Protein AF-0000000075058343 (afdb_homodimer)

Organism: Cucurbita maxima (NCBI:txid3661)

Nearest PDB structures (foldseek):
  2z6k-assembly2_B  TM=6.321E-01  e=6.163E-06  Homo sapiens
  4gop-assembly2_Y  TM=7.235E-01  e=6.023E-05  Mycosarcoma maydis
  3dm3-assembly2_C  TM=8.275E-01  e=6.467E-03  Methanocaldococcus jannaschii
  8x70-assembly2_B  TM=7.710E-01  e=4.198E-02  Homo sapiens
  7uy5-assembly1_K  TM=6.028E-01  e=1.610E-01  Tetrahymena thermophila

Radius of gyration: 19.21 Å; Cα contacts (8 Å, |Δi|>4): 534; chains: 2; bounding box: 37×58×45 Å

Secondary structure (DSSP, 8-state):
----S--EE--HHHHTT-EE-SSTT-EEETTEEESEEEEEEEEEEEEGGGTEEEEE-SS-EEEEE--GGGGGS---TT-EEEEEEEEE--SSS--EEEEEEEEE-TT--SHHHHHHHHHHHHIIIIIHHHHHHH-/-------EE--HHHHTT-EE-SSTT-EEETTEEESEEEEEEEEEEEEGGGTEEEEE-SS-EEEEE--GGGGGS---TT-EEEEEEEEE--SSS--EEEEEEEEE-TT--SHHHHHHHHHHHHIIIIIHHHHHHH-

InterPro domains:
  IPR012340 Nucleic acid-binding, OB-fold [G3DSA:2.40.50.140] (4-126)
  IPR032245 RecQ-mediated genome instability protein 2 [PF16100] (6-123)
  IPR032245 RecQ-mediated genome instability protein 2 [PTHR33962] (1-133)

Structure (mmCIF, N/CA/C/O backbone):
data_AF-0000000075058343-model_v1
#
loop_
_entity.id
_entity.type
_entity.pdbx_description
1 polymer 'Uncharacterized protein LOC111469342'
#
loop_
_atom_site.group_PDB
_atom_site.id
_atom_site.type_symbol
_atom_site.label_atom_id
_atom_site.label_alt_id
_atom_site.label_comp_id
_atom_site.label_asym_id
_atom_site.label_entity_id
_atom_site.label_seq_id
_atom_site.pdbx_PDB_ins_code
_atom_site.Cartn_x
_atom_site.Cartn_y
_atom_site.Cartn_z
_atom_site.occupancy
_atom_site.B_iso_or_equiv
_atom_site.auth_seq_id
_atom_site.auth_comp_id
_atom_site.auth_asym_id
_atom_site.auth_atom_id
_atom_site.pdbx_PDB_model_num
ATOM 1 N N . MET A 1 1 ? -0.842 11.273 -19.109 1 26.81 1 MET A N 1
ATOM 2 C CA . MET A 1 1 ? -1.06 10.211 -18.125 1 26.81 1 MET A CA 1
ATOM 3 C C . MET A 1 1 ? -1.67 10.766 -16.844 1 26.81 1 MET A C 1
ATOM 5 O O . MET A 1 1 ? -1.126 11.695 -16.25 1 26.81 1 MET A O 1
ATOM 9 N N . ASP A 1 2 ? -2.82 11.016 -16.766 1 29.67 2 ASP A N 1
ATOM 10 C CA . ASP A 1 2 ? -3.521 11.562 -15.609 1 29.67 2 ASP A CA 1
ATOM 11 C C . ASP A 1 2 ? -3.107 10.852 -14.328 1 29.67 2 ASP A C 1
ATOM 13 O O . ASP A 1 2 ? -3.562 9.742 -14.055 1 29.67 2 ASP A O 1
ATOM 17 N N . TYR A 1 3 ? -1.91 10.883 -14.047 1 35.38 3 TYR A N 1
ATOM 18 C CA . TYR A 1 3 ? -1.473 10.461 -12.719 1 35.38 3 TYR A CA 1
ATOM 19 C C . TYR A 1 3 ? -2.529 10.781 -11.672 1 35.38 3 TYR A C 1
ATOM 21 O O . TYR A 1 3 ? -2.363 11.711 -10.875 1 35.38 3 TYR A O 1
ATOM 29 N N . ASN A 1 4 ? -3.566 11.141 -12.125 1 40.34 4 ASN A N 1
ATOM 30 C CA . ASN A 1 4 ? -4.641 11.523 -11.219 1 40.34 4 ASN A CA 1
ATOM 31 C C . ASN A 1 4 ? -4.461 10.898 -9.836 1 40.34 4 ASN A C 1
ATOM 33 O O . ASN A 1 4 ? -3.459 10.227 -9.586 1 40.34 4 ASN A O 1
ATOM 37 N N . LEU A 1 5 ? -5.594 10.188 -9.258 1 46.81 5 LEU A N 1
ATOM 38 C CA . LEU A 1 5 ? -6.258 10.242 -7.961 1 46.81 5 LEU A CA 1
ATOM 39 C C . LEU A 1 5 ? -5.449 9.5 -6.902 1 46.81 5 LEU A C 1
ATOM 41 O O . LEU A 1 5 ? -5.871 9.398 -5.75 1 46.81 5 LEU A O 1
ATOM 45 N N . ALA A 1 6 ? -4.48 8.539 -7.309 1 62.84 6 ALA A N 1
ATOM 46 C CA . ALA A 1 6 ? -4.117 7.656 -6.203 1 62.84 6 ALA A CA 1
ATOM 47 C C . ALA A 1 6 ? -3.02 8.273 -5.344 1 62.84 6 ALA A C 1
ATOM 49 O O . ALA A 1 6 ? -2.254 9.117 -5.812 1 62.84 6 ALA A O 1
ATOM 50 N N . ALA A 1 7 ? -3.254 8.586 -4.109 1 77.88 7 ALA A N 1
ATOM 51 C CA . ALA A 1 7 ? -2.264 8.961 -3.102 1 77.88 7 ALA A CA 1
ATOM 52 C C . ALA A 1 7 ? -1.018 8.086 -3.205 1 77.88 7 ALA A C 1
ATOM 54 O O . ALA A 1 7 ? -1.115 6.855 -3.23 1 77.88 7 ALA A O 1
ATOM 55 N N . LEU A 1 8 ? 0.193 8.844 -3.52 1 84.75 8 LEU A N 1
ATOM 56 C CA . LEU A 1 8 ? 1.443 8.086 -3.533 1 84.75 8 LEU A CA 1
ATOM 57 C C . LEU A 1 8 ? 1.799 7.602 -2.133 1 84.75 8 LEU A C 1
ATOM 59 O O . LEU A 1 8 ? 1.633 8.328 -1.155 1 84.75 8 LEU A O 1
ATOM 63 N N . LYS A 1 9 ? 2.188 6.328 -2.129 1 89.12 9 LYS A N 1
ATOM 64 C CA . LYS A 1 9 ? 2.82 5.883 -0.891 1 89.12 9 LYS A CA 1
ATOM 65 C C . LYS A 1 9 ? 4.227 6.461 -0.753 1 89.12 9 LYS A C 1
ATOM 67 O O . LYS A 1 9 ? 5.074 6.262 -1.627 1 89.12 9 LYS A O 1
ATOM 72 N N . LEU A 1 10 ? 4.438 7.184 0.401 1 93 10 LEU A N 1
ATOM 73 C CA . LEU A 1 10 ? 5.715 7.875 0.547 1 93 10 LEU A CA 1
ATOM 74 C C . LEU A 1 10 ? 6.246 7.738 1.97 1 93 10 LEU A C 1
ATOM 76 O O . LEU A 1 10 ? 5.473 7.539 2.91 1 93 10 LEU A O 1
ATOM 80 N N . LEU A 1 11 ? 7.539 7.781 2.088 1 95.06 11 LEU A N 1
ATOM 81 C CA . LEU A 1 11 ? 8.164 8.008 3.385 1 95.06 11 LEU A CA 1
ATOM 82 C C . LEU A 1 11 ? 8.258 9.492 3.695 1 95.06 11 LEU A C 1
ATOM 84 O O . LEU A 1 11 ? 8.383 10.32 2.785 1 95.06 11 LEU A O 1
ATOM 88 N N . CYS A 1 12 ? 8.281 9.812 4.988 1 96.31 12 CYS A N 1
ATOM 89 C CA . CYS A 1 12 ? 8.367 11.211 5.387 1 96.31 12 CYS A CA 1
ATOM 90 C C . CYS A 1 12 ? 9.625 11.859 4.82 1 96.31 12 CYS A C 1
ATOM 92 O O . CYS A 1 12 ? 9.578 13 4.352 1 96.31 12 CYS A O 1
ATOM 94 N N . ARG A 1 13 ? 10.703 11.141 4.824 1 94.69 13 ARG A N 1
ATOM 95 C CA . ARG A 1 13 ? 11.953 11.688 4.312 1 94.69 13 ARG A CA 1
ATOM 96 C C . ARG A 1 13 ? 11.828 12.07 2.842 1 94.69 13 ARG A C 1
ATOM 98 O O . ARG A 1 13 ? 12.438 13.047 2.395 1 94.69 13 ARG A O 1
ATOM 105 N N . GLN A 1 14 ? 11.086 11.367 2.08 1 92.94 14 GLN A N 1
ATOM 106 C CA . GLN A 1 14 ? 10.922 11.625 0.655 1 92.94 14 GLN A CA 1
ATOM 107 C C . GLN A 1 14 ? 10.164 12.93 0.422 1 92.94 14 GLN A C 1
ATOM 109 O O . GLN A 1 14 ? 10.391 13.617 -0.579 1 92.94 14 GLN A O 1
ATOM 114 N N . LEU A 1 15 ? 9.281 13.25 1.318 1 93.5 15 LEU A N 1
ATOM 115 C CA . LEU A 1 15 ? 8.531 14.492 1.209 1 93.5 15 LEU A CA 1
ATOM 116 C C . LEU A 1 15 ? 9.461 15.703 1.273 1 93.5 15 LEU A C 1
ATOM 118 O O . LEU A 1 15 ? 9.172 16.75 0.685 1 93.5 15 LEU A O 1
ATOM 122 N N . ASN A 1 16 ? 10.555 15.539 1.987 1 90.31 16 ASN A N 1
ATOM 123 C CA . ASN A 1 16 ? 11.523 16.625 2.098 1 90.31 16 ASN A CA 1
ATOM 124 C C . ASN A 1 16 ? 12.18 16.922 0.754 1 90.31 16 ASN A C 1
ATOM 126 O O . ASN A 1 16 ? 12.719 18.016 0.553 1 90.31 16 ASN A O 1
ATOM 130 N N . ASP A 1 17 ? 12.094 15.961 -0.099 1 90.19 17 ASP A N 1
ATOM 131 C CA . ASP A 1 17 ? 12.727 16.125 -1.406 1 90.19 17 ASP A CA 1
ATOM 132 C C . ASP A 1 17 ? 11.711 16.594 -2.445 1 90.19 17 ASP A C 1
ATOM 134 O O . ASP A 1 17 ? 12.07 16.859 -3.596 1 90.19 17 ASP A O 1
ATOM 138 N N . ALA A 1 18 ? 10.516 16.688 -2.047 1 90.62 18 ALA A N 1
ATOM 139 C CA . ALA A 1 18 ? 9.461 17.078 -2.979 1 90.62 18 ALA A CA 1
ATOM 140 C C . ALA A 1 18 ? 9.461 18.594 -3.203 1 90.62 18 ALA A C 1
ATOM 142 O O . ALA A 1 18 ? 9.844 19.359 -2.314 1 90.62 18 ALA A O 1
ATOM 143 N N . ARG 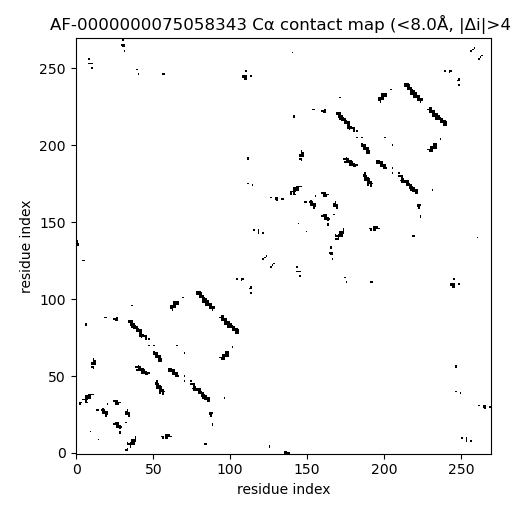A 1 19 ? 9.078 18.938 -4.398 1 89.5 19 ARG A N 1
ATOM 144 C CA . ARG A 1 19 ? 9.008 20.359 -4.766 1 89.5 19 ARG A CA 1
ATOM 145 C C . ARG A 1 19 ? 7.625 20.703 -5.312 1 89.5 19 ARG A C 1
ATOM 147 O O . ARG A 1 19 ? 6.938 19.859 -5.883 1 89.5 19 ARG A O 1
ATOM 154 N N . GLN A 1 20 ? 7.297 21.938 -5.141 1 89.12 20 GLN A N 1
ATOM 155 C CA . GLN A 1 20 ? 6.031 22.406 -5.691 1 89.12 20 GLN A CA 1
ATOM 156 C C . GLN A 1 20 ? 6.047 22.359 -7.219 1 89.12 20 GLN A C 1
ATOM 158 O O . GLN A 1 20 ? 7.027 22.75 -7.848 1 89.12 20 GLN A O 1
ATOM 163 N N . ALA A 1 21 ? 4.988 21.75 -7.727 1 86.62 21 ALA A N 1
ATOM 164 C CA . ALA A 1 21 ? 4.852 21.734 -9.18 1 86.62 21 ALA A CA 1
ATOM 165 C C . ALA A 1 21 ? 4.293 23.062 -9.695 1 86.62 21 ALA A C 1
ATOM 167 O O . ALA A 1 21 ? 3.66 23.797 -8.953 1 86.62 21 ALA A O 1
ATOM 168 N N . PRO A 1 22 ? 4.633 23.281 -11.055 1 81.94 22 PRO A N 1
ATOM 169 C CA . PRO A 1 22 ? 4.098 24.516 -11.633 1 81.94 22 PRO A CA 1
ATOM 170 C C . PRO A 1 22 ? 2.576 24.594 -11.562 1 81.94 22 PRO A C 1
ATOM 172 O O . PRO A 1 22 ? 2.014 25.672 -11.398 1 81.94 22 PRO A O 1
ATOM 175 N N . SER A 1 23 ? 1.911 23.406 -11.844 1 72.5 23 SER A N 1
ATOM 176 C CA . SER A 1 23 ? 0.462 23.359 -11.68 1 72.5 23 SER A CA 1
ATOM 177 C C . SER A 1 23 ? 0.071 23.547 -10.211 1 72.5 23 SER A C 1
ATOM 179 O O . SER A 1 23 ? 0.793 23.109 -9.312 1 72.5 23 SER A O 1
ATOM 181 N N . ASN A 1 24 ? -0.905 24.297 -10.008 1 67.88 24 ASN A N 1
ATOM 182 C CA . ASN A 1 24 ? -1.365 24.578 -8.648 1 67.88 24 ASN A CA 1
ATOM 183 C C . ASN A 1 24 ? -1.776 23.297 -7.926 1 67.88 24 ASN A C 1
ATOM 185 O O . ASN A 1 24 ? -2.312 22.375 -8.539 1 67.88 24 ASN A O 1
ATOM 189 N N . ASN A 1 25 ? -1.334 23.016 -6.777 1 80.88 25 ASN A N 1
ATOM 190 C CA . ASN A 1 25 ? -1.812 22.047 -5.801 1 80.88 25 ASN A CA 1
ATOM 191 C C . ASN A 1 25 ? -1.18 20.672 -6.02 1 80.88 25 ASN A C 1
ATOM 193 O O . ASN A 1 25 ? -1.817 19.641 -5.785 1 80.88 25 ASN A O 1
ATOM 197 N N . ALA A 1 26 ? -0.046 20.781 -6.73 1 86.56 26 ALA A N 1
ATOM 198 C CA . ALA A 1 26 ? 0.66 19.516 -6.91 1 86.56 26 ALA A CA 1
ATOM 199 C C . ALA A 1 26 ? 2.143 19.656 -6.578 1 86.56 26 ALA A C 1
ATOM 201 O O . ALA A 1 26 ? 2.662 20.766 -6.512 1 86.56 26 ALA A O 1
ATOM 202 N N . ALA A 1 27 ? 2.721 18.547 -6.199 1 90.19 27 ALA A N 1
ATOM 203 C CA . ALA A 1 27 ? 4.152 18.484 -5.926 1 90.19 27 ALA A CA 1
ATOM 204 C C . ALA A 1 27 ? 4.84 17.469 -6.832 1 90.19 27 ALA A C 1
ATOM 206 O O . ALA A 1 27 ? 4.176 16.641 -7.473 1 90.19 27 ALA A O 1
ATOM 207 N N . THR A 1 28 ? 6.121 17.641 -6.914 1 86.06 28 THR A N 1
ATOM 208 C CA . THR A 1 28 ? 6.906 16.703 -7.699 1 86.06 28 THR A CA 1
ATOM 209 C C . THR A 1 28 ? 7.988 16.047 -6.84 1 86.06 28 THR A C 1
ATOM 211 O O . THR A 1 28 ? 8.586 16.703 -5.984 1 86.06 28 THR A O 1
ATOM 214 N N . LEU A 1 29 ? 8.141 14.789 -7.02 1 85.38 29 LEU A N 1
ATOM 215 C CA . LEU A 1 29 ? 9.203 14 -6.402 1 85.38 29 LEU A CA 1
ATOM 216 C C . LEU A 1 29 ? 9.922 13.148 -7.441 1 85.38 29 LEU A C 1
ATOM 218 O O . LEU A 1 29 ? 9.352 12.18 -7.957 1 85.38 29 LEU A O 1
ATOM 222 N N . GLY A 1 30 ? 11.156 13.438 -7.746 1 79.62 30 GLY A N 1
ATOM 223 C CA . GLY A 1 30 ? 11.875 12.688 -8.758 1 79.62 30 GLY A CA 1
ATOM 224 C C . GLY A 1 30 ? 11.172 12.664 -10.102 1 79.62 30 GLY A C 1
ATOM 225 O O . GLY A 1 30 ? 11.109 11.617 -10.758 1 79.62 30 GLY A O 1
ATOM 226 N N . GLY A 1 31 ? 10.422 13.664 -10.391 1 77.62 31 GLY A N 1
ATOM 227 C CA . GLY A 1 31 ? 9.742 13.75 -11.672 1 77.62 31 GLY A CA 1
ATOM 228 C C . GLY A 1 31 ? 8.305 13.258 -11.617 1 77.62 31 GLY A C 1
ATOM 229 O O . GLY A 1 31 ? 7.574 13.352 -12.602 1 77.62 31 GLY A O 1
ATOM 230 N N . ILE A 1 32 ? 7.961 12.734 -10.547 1 81 32 ILE A N 1
ATOM 231 C CA . ILE A 1 32 ? 6.598 12.234 -10.383 1 81 32 ILE A CA 1
ATOM 232 C C . ILE A 1 32 ? 5.707 13.344 -9.828 1 81 32 ILE A C 1
ATOM 234 O O . ILE A 1 32 ? 6.008 13.93 -8.789 1 81 32 ILE A O 1
ATOM 238 N N . LEU A 1 33 ? 4.676 13.562 -10.586 1 83.38 33 LEU A N 1
ATOM 239 C CA . LEU A 1 33 ? 3.697 14.539 -10.109 1 83.38 33 LEU A CA 1
ATOM 240 C C . LEU A 1 33 ? 2.705 13.883 -9.148 1 83.38 33 LEU A C 1
ATOM 242 O O . LEU A 1 33 ? 2.205 12.789 -9.414 1 83.38 33 LEU A O 1
ATOM 246 N N . PHE A 1 34 ? 2.461 14.555 -8.031 1 86.12 34 PHE A N 1
ATOM 247 C CA . PHE A 1 34 ? 1.463 14.023 -7.109 1 86.12 34 PHE A CA 1
ATOM 248 C C . PHE A 1 34 ? 0.824 15.141 -6.297 1 86.12 34 PHE A C 1
ATOM 250 O O . PHE A 1 34 ? 1.425 16.203 -6.113 1 86.12 34 PHE A O 1
ATOM 257 N N . GLN A 1 35 ? -0.381 14.828 -5.816 1 89.31 35 GLN A N 1
ATOM 258 C CA . GLN A 1 35 ? -1.1 15.805 -5.004 1 89.31 35 GLN A CA 1
ATOM 259 C C . GLN A 1 35 ? -1.29 15.297 -3.578 1 89.31 35 GLN A C 1
ATOM 261 O O . GLN A 1 35 ? -1.284 16.078 -2.627 1 89.31 35 GLN A O 1
ATOM 266 N N . ARG A 1 36 ? -1.509 13.938 -3.539 1 91.38 36 ARG A N 1
ATOM 267 C CA . ARG A 1 36 ? -1.801 13.328 -2.246 1 91.38 36 ARG A CA 1
ATOM 268 C C . ARG A 1 36 ? -0.739 12.297 -1.876 1 91.38 36 ARG A C 1
ATOM 270 O O . ARG A 1 36 ? -0.154 11.656 -2.754 1 91.38 36 ARG A O 1
ATOM 277 N N . ALA A 1 37 ? -0.565 12.211 -0.6 1 93.25 37 ALA A N 1
ATOM 278 C CA . ALA A 1 37 ? 0.381 11.234 -0.07 1 93.25 37 ALA A CA 1
ATOM 279 C C . ALA A 1 37 ? -0.312 10.258 0.88 1 93.25 37 ALA A C 1
ATOM 281 O O . ALA A 1 37 ? -1.239 10.641 1.599 1 93.25 37 ALA A O 1
ATOM 282 N N . TRP A 1 38 ? 0.055 9.016 0.786 1 93 38 TRP A N 1
ATOM 283 C CA . TRP A 1 38 ? -0.319 7.945 1.703 1 93 38 TRP A CA 1
ATOM 284 C C . TRP A 1 38 ? 0.842 7.59 2.625 1 93 38 TRP A C 1
ATOM 286 O O . TRP A 1 38 ? 1.888 7.125 2.164 1 93 38 TRP A O 1
ATOM 296 N N . LEU A 1 39 ? 0.665 7.844 3.971 1 95.5 39 LEU A N 1
ATOM 297 C CA . LEU A 1 39 ? 1.729 7.688 4.957 1 95.5 39 LEU A CA 1
ATOM 298 C C . LEU A 1 39 ? 1.275 6.797 6.109 1 95.5 39 LEU A C 1
ATOM 300 O O . LEU A 1 39 ? 0.075 6.637 6.34 1 95.5 39 LEU A O 1
ATOM 304 N N . GLN A 1 40 ? 2.156 6.227 6.684 1 94 40 GLN A N 1
ATOM 305 C CA . GLN A 1 40 ? 1.91 5.461 7.898 1 94 40 GLN A CA 1
ATOM 306 C C . GLN A 1 40 ? 3.023 5.676 8.922 1 94 40 GLN A C 1
ATOM 308 O O . GLN A 1 40 ? 4.199 5.738 8.562 1 94 40 GLN A O 1
ATOM 313 N N . GLY A 1 41 ? 2.58 5.785 10.273 1 95.44 41 GLY A N 1
ATOM 314 C CA . GLY A 1 41 ? 3.564 5.996 11.32 1 95.44 41 GLY A CA 1
ATOM 315 C C . GLY A 1 41 ? 2.939 6.242 12.68 1 95.44 41 GLY A C 1
ATOM 316 O O . GLY A 1 41 ? 1.76 5.957 12.891 1 95.44 41 GLY A O 1
ATOM 317 N N . ILE A 1 42 ? 3.773 6.727 13.57 1 96.5 42 ILE A N 1
ATOM 318 C CA . ILE A 1 42 ? 3.383 6.957 14.953 1 96.5 42 ILE A CA 1
ATOM 319 C C . ILE A 1 42 ? 3.178 8.453 15.195 1 96.5 42 ILE A C 1
ATOM 321 O O . ILE A 1 42 ? 3.969 9.273 14.727 1 96.5 42 ILE A O 1
ATOM 325 N N . LEU A 1 43 ? 2.076 8.758 15.945 1 98 43 LEU A N 1
ATOM 326 C CA . LEU A 1 43 ? 1.892 10.141 16.359 1 98 43 LEU A CA 1
ATOM 327 C C . LEU A 1 43 ? 2.842 10.5 17.5 1 98 43 LEU A C 1
ATOM 329 O O . LEU A 1 43 ? 2.773 9.914 18.578 1 98 43 LEU A O 1
ATOM 333 N N . VAL A 1 44 ? 3.709 11.547 17.297 1 98.62 44 VAL A N 1
ATOM 334 C CA . VAL A 1 44 ? 4.723 11.875 18.281 1 98.62 44 VAL A CA 1
ATOM 335 C C . VAL A 1 44 ? 4.438 13.258 18.875 1 98.62 44 VAL A C 1
ATOM 337 O O . VAL A 1 44 ? 5.145 13.711 19.781 1 98.62 44 VAL A O 1
ATOM 340 N N . PHE A 1 45 ? 3.482 13.938 18.375 1 98.38 45 PHE A N 1
ATOM 341 C CA . PHE A 1 45 ? 3.008 15.211 18.891 1 98.38 45 PHE A CA 1
ATOM 342 C C . PHE A 1 45 ? 1.521 15.391 18.609 1 98.38 45 PHE A C 1
ATOM 344 O O . PHE A 1 45 ? 1.048 15.062 17.516 1 98.38 45 PHE A O 1
ATOM 351 N N . VAL A 1 46 ? 0.791 15.891 19.562 1 97.38 46 VAL A N 1
ATOM 352 C CA . VAL A 1 46 ? -0.648 16.094 19.438 1 97.38 46 VAL A CA 1
ATOM 353 C C . VAL A 1 46 ? -1.034 17.453 20.016 1 97.38 46 VAL A C 1
ATOM 355 O O . VAL A 1 46 ? -0.807 17.719 21.188 1 97.38 46 VAL A O 1
ATOM 358 N N . ASP A 1 47 ? -1.489 18.297 19.188 1 96.19 47 ASP A N 1
ATOM 359 C CA . ASP A 1 47 ? -2.105 19.578 19.562 1 96.19 47 ASP A CA 1
ATOM 360 C C . ASP A 1 47 ? -3.582 19.609 19.172 1 96.19 47 ASP A C 1
ATOM 362 O O . ASP A 1 47 ? -3.938 20.125 18.109 1 96.19 47 ASP A O 1
ATOM 366 N N . ARG A 1 48 ? -4.449 19.156 20.047 1 90.75 48 ARG A N 1
ATOM 367 C CA . ARG A 1 48 ? -5.871 19 19.766 1 90.75 48 ARG A CA 1
ATOM 368 C C . ARG A 1 48 ? -6.539 20.344 19.516 1 90.75 48 ARG A C 1
ATOM 370 O O . ARG A 1 48 ? -7.398 20.469 18.641 1 90.75 48 ARG A O 1
ATOM 377 N N . ASP A 1 49 ? -6.129 21.25 20.281 1 91.62 49 ASP A N 1
ATOM 378 C CA . ASP A 1 49 ? -6.758 22.562 20.219 1 91.62 49 ASP A CA 1
ATOM 379 C C . ASP A 1 49 ? -6.555 23.203 18.859 1 91.62 49 ASP A C 1
ATOM 381 O O . ASP A 1 49 ? -7.441 23.906 18.359 1 91.62 49 ASP A O 1
ATOM 385 N N . ASN A 1 50 ? -5.48 22.906 18.203 1 93.88 50 ASN A N 1
ATOM 386 C CA . ASN A 1 50 ? -5.16 23.531 16.922 1 93.88 50 ASN A CA 1
ATOM 387 C C . ASN A 1 50 ? -5.262 22.547 15.766 1 93.88 50 ASN A C 1
ATOM 389 O O . ASN A 1 50 ? -4.93 22.875 14.625 1 93.88 50 ASN A O 1
ATOM 393 N N . GLY A 1 51 ? -5.645 21.375 16.031 1 94.81 51 GLY A N 1
ATOM 394 C CA . GLY A 1 51 ? -5.809 20.359 15 1 94.81 51 GLY A CA 1
ATOM 395 C C . GLY A 1 51 ? -4.504 19.984 14.312 1 94.81 51 GLY A C 1
ATOM 396 O O . GLY A 1 51 ? -4.453 19.844 13.094 1 94.81 51 GLY A O 1
ATOM 397 N N . LYS A 1 52 ? -3.473 19.969 15.047 1 96.62 52 LYS A N 1
ATOM 398 C CA . LYS A 1 52 ? -2.137 19.688 14.531 1 96.62 52 LYS A CA 1
ATOM 399 C C . LYS A 1 52 ? -1.567 18.406 15.148 1 96.62 52 LYS A C 1
ATOM 401 O O . LYS A 1 52 ? -1.589 18.25 16.359 1 96.62 52 LYS A O 1
ATOM 406 N N . LEU A 1 53 ? -1.188 17.484 14.297 1 98.19 53 LEU A N 1
ATOM 407 C CA . LEU A 1 53 ? -0.457 16.297 14.711 1 98.19 53 LEU A CA 1
ATOM 408 C C . LEU A 1 53 ? 0.896 16.219 14.008 1 98.19 53 LEU A C 1
ATOM 410 O O . LEU A 1 53 ? 1.082 16.812 12.938 1 98.19 53 LEU A O 1
ATOM 414 N N . ILE A 1 54 ? 1.866 15.523 14.656 1 98.75 54 ILE A N 1
ATOM 415 C CA . ILE A 1 54 ? 3.117 15.195 13.977 1 98.75 54 ILE A CA 1
ATOM 416 C C . ILE A 1 54 ? 3.266 13.68 13.875 1 98.75 54 ILE A C 1
ATOM 418 O O . ILE A 1 54 ? 3.189 12.969 14.875 1 98.75 54 ILE A O 1
ATOM 422 N N . LEU A 1 55 ? 3.426 13.227 12.641 1 98.38 55 LEU A N 1
ATOM 423 C CA . LEU A 1 55 ? 3.594 11.812 12.336 1 98.38 55 LEU A CA 1
ATOM 424 C C . LEU A 1 55 ? 5.062 11.469 12.125 1 98.38 55 LEU A C 1
ATOM 426 O O . LEU A 1 55 ? 5.777 12.188 11.414 1 98.38 55 LEU A O 1
ATOM 430 N N . ASP A 1 56 ? 5.523 10.422 12.758 1 97.94 56 ASP A N 1
ATOM 431 C CA . ASP A 1 56 ? 6.863 9.867 12.594 1 97.94 56 ASP A CA 1
ATOM 432 C C . ASP A 1 56 ? 6.812 8.469 11.992 1 97.94 56 ASP A C 1
ATOM 434 O O . ASP A 1 56 ? 6.273 7.543 12.602 1 97.94 56 ASP A O 1
ATOM 438 N N . ASP A 1 57 ? 7.363 8.32 10.82 1 95.31 57 ASP A N 1
ATOM 439 C CA . ASP A 1 57 ? 7.293 7.012 10.188 1 95.31 57 ASP A CA 1
ATOM 440 C C . ASP A 1 57 ? 8.617 6.262 10.32 1 95.31 57 ASP A C 1
ATOM 442 O O . ASP A 1 57 ? 8.836 5.25 9.648 1 95.31 57 ASP A O 1
ATOM 446 N N . GLY A 1 58 ? 9.562 6.75 11.125 1 94.12 58 GLY A N 1
ATOM 447 C CA . GLY A 1 58 ? 10.875 6.152 11.312 1 94.12 58 GLY A CA 1
ATOM 448 C C . GLY A 1 58 ? 11.953 6.801 10.469 1 94.12 58 GLY A C 1
ATOM 449 O O . GLY A 1 58 ? 13.141 6.723 10.797 1 94.12 58 GLY A O 1
ATOM 450 N N . THR A 1 59 ? 11.578 7.418 9.352 1 95.62 59 THR A N 1
ATOM 451 C CA . THR A 1 59 ? 12.555 8.055 8.469 1 95.62 59 THR A CA 1
ATOM 452 C C . THR A 1 59 ? 12.547 9.57 8.664 1 95.62 59 THR A C 1
ATOM 454 O O . THR A 1 59 ? 13.484 10.258 8.25 1 95.62 59 THR A O 1
ATOM 457 N N . GLY A 1 60 ? 11.555 10.086 9.18 1 96.44 60 GLY A N 1
ATOM 458 C CA . GLY A 1 60 ? 11.352 11.508 9.43 1 96.44 60 GLY A CA 1
ATOM 459 C C . GLY A 1 60 ? 9.977 11.82 9.984 1 96.44 60 GLY A C 1
ATOM 460 O O . GLY A 1 60 ? 9.219 10.914 10.328 1 96.44 60 GLY A O 1
ATOM 461 N N . THR A 1 61 ? 9.711 13.102 10.07 1 97.56 61 THR A N 1
ATOM 462 C CA . THR A 1 61 ? 8.422 13.539 10.602 1 97.56 61 THR A CA 1
ATOM 463 C C . THR A 1 61 ? 7.73 14.477 9.625 1 97.56 61 THR A C 1
ATOM 465 O O . THR A 1 61 ? 8.375 15.07 8.758 1 97.56 61 THR A O 1
ATOM 468 N N . VAL A 1 62 ? 6.402 14.539 9.797 1 98.31 62 VAL A N 1
ATOM 469 C CA . VAL A 1 62 ? 5.617 15.484 9 1 98.31 62 VAL A CA 1
ATOM 470 C C . VAL A 1 62 ? 4.418 15.969 9.805 1 98.31 62 VAL A C 1
ATOM 472 O O . VAL A 1 62 ? 3.846 15.211 10.594 1 98.31 62 VAL A O 1
ATOM 475 N N . GLU A 1 63 ? 4.117 17.188 9.555 1 98.25 63 GLU A N 1
ATOM 476 C CA . GLU A 1 63 ? 2.963 17.766 10.227 1 98.25 63 GLU A CA 1
ATOM 477 C C . GLU A 1 63 ? 1.667 17.422 9.492 1 98.25 63 GLU A C 1
ATOM 479 O O . GLU A 1 63 ? 1.59 17.547 8.273 1 98.25 63 GLU A O 1
ATOM 484 N N . LEU A 1 64 ? 0.678 16.984 10.273 1 98.19 64 LEU A N 1
ATOM 485 C CA . LEU A 1 64 ? -0.674 16.719 9.789 1 98.19 64 LEU A CA 1
ATOM 486 C C . LEU A 1 64 ? -1.625 17.828 10.227 1 98.19 64 LEU A C 1
ATOM 488 O O . LEU A 1 64 ? -1.672 18.188 11.406 1 98.19 64 LEU A O 1
ATOM 492 N N . SER A 1 65 ? -2.277 18.297 9.266 1 97.75 65 SER A N 1
ATOM 493 C CA . SER A 1 65 ? -3.301 19.297 9.57 1 97.75 65 SER A CA 1
ATOM 494 C C . SER A 1 65 ? -4.699 18.688 9.5 1 97.75 65 SER A C 1
ATOM 496 O O . SER A 1 65 ? -5.133 18.234 8.438 1 97.75 65 SER A O 1
ATOM 498 N N . LEU A 1 66 ? -5.391 18.703 10.633 1 96.5 66 LEU A N 1
ATOM 499 C CA . LEU A 1 66 ? -6.723 18.109 10.719 1 96.5 66 LEU A CA 1
ATOM 500 C C . LEU A 1 66 ? -7.801 19.156 10.477 1 96.5 66 LEU A C 1
ATOM 502 O O . LEU A 1 66 ? -7.645 20.312 10.875 1 96.5 66 LEU A O 1
ATOM 506 N N . SER A 1 67 ? -8.828 18.672 9.797 1 90.56 67 SER A N 1
ATOM 507 C CA . SER A 1 67 ? -9.992 19.531 9.625 1 90.56 67 SER A CA 1
ATOM 508 C C . SER A 1 67 ? -11.281 18.781 9.93 1 90.56 67 SER A C 1
ATOM 510 O O . SER A 1 67 ? -11.281 17.562 10.07 1 90.56 67 SER A O 1
ATOM 512 N N . GLY A 1 68 ? -12.305 19.547 10.18 1 87 68 GLY A N 1
ATOM 513 C CA . GLY A 1 68 ? -13.641 19 10.328 1 87 68 GLY A CA 1
ATOM 514 C C . GLY A 1 68 ? -13.75 17.984 11.453 1 87 68 GLY A C 1
ATOM 515 O O . GLY A 1 68 ? -13.32 18.25 12.578 1 87 68 GLY A O 1
ATOM 516 N N . ASP A 1 69 ? -14.375 16.797 11.117 1 83.38 69 ASP A N 1
ATOM 517 C CA . ASP A 1 69 ? -14.734 15.773 12.086 1 83.38 69 ASP A CA 1
ATOM 518 C C . ASP A 1 69 ? -13.492 15.125 12.688 1 83.38 69 ASP A C 1
ATOM 520 O O . ASP A 1 69 ? -13.539 14.602 13.805 1 83.38 69 ASP A O 1
ATOM 524 N N . PHE A 1 70 ? -12.391 15.25 12.023 1 84.19 70 PHE A N 1
ATOM 525 C CA . PHE A 1 70 ? -11.195 14.594 12.516 1 84.19 70 PHE A CA 1
ATOM 526 C C . PHE A 1 70 ? -10.672 15.289 13.766 1 84.19 70 PHE A C 1
ATOM 528 O O . PHE A 1 70 ? -10.039 14.664 14.625 1 84.19 70 PHE A O 1
ATOM 535 N N . ARG A 1 71 ? -10.953 16.531 13.867 1 86 71 ARG A N 1
ATOM 536 C CA . ARG A 1 71 ? -10.477 17.281 15.023 1 86 71 ARG A CA 1
ATOM 537 C C . ARG A 1 71 ? -11.125 16.781 16.312 1 86 71 ARG A C 1
ATOM 539 O O . ARG A 1 71 ? -10.578 16.969 17.406 1 86 71 ARG A O 1
ATOM 546 N N . GLN A 1 72 ? -12.188 16.125 16.141 1 86 72 GLN A N 1
ATOM 547 C CA . GLN A 1 72 ? -12.961 15.719 17.312 1 86 72 GLN A CA 1
ATOM 548 C C . GLN A 1 72 ? -12.547 14.336 17.797 1 86 72 GLN A C 1
ATOM 550 O O . GLN A 1 72 ? -12.938 13.906 18.891 1 86 72 GLN A O 1
ATOM 555 N N . ARG A 1 73 ? -11.812 13.656 17.047 1 88.44 73 ARG A N 1
ATOM 556 C CA . ARG A 1 73 ? -11.391 12.312 17.422 1 88.44 73 ARG A CA 1
ATOM 557 C C . ARG A 1 73 ? -10.281 12.359 18.469 1 88.44 73 ARG A C 1
ATOM 559 O O . ARG A 1 73 ? -9.453 13.281 18.453 1 88.44 73 ARG A O 1
ATOM 566 N N . PRO A 1 74 ? -10.258 11.352 19.328 1 92.44 74 PRO A N 1
ATOM 567 C CA . PRO A 1 74 ? -9.289 11.352 20.422 1 92.44 74 PRO A CA 1
ATOM 568 C C . PRO A 1 74 ? -7.91 10.852 20 1 92.44 74 PRO A C 1
ATOM 570 O O . PRO A 1 74 ? -7.438 9.828 20.484 1 92.44 74 PRO A O 1
ATOM 573 N N . TRP A 1 75 ? -7.223 11.586 19.172 1 96.12 75 TRP A N 1
ATOM 574 C CA . TRP A 1 75 ? -5.855 11.266 18.781 1 96.12 75 TRP A CA 1
ATOM 575 C C . TRP A 1 75 ? -4.906 11.422 19.969 1 96.12 75 TRP A C 1
ATOM 577 O O . TRP A 1 75 ? -5 12.383 20.734 1 96.12 75 TRP A O 1
ATOM 587 N N . SER A 1 76 ? -4.039 10.43 20.141 1 96.38 76 SER A N 1
ATOM 588 C CA . SER A 1 76 ? -3.139 10.445 21.281 1 96.38 76 SER A CA 1
ATOM 589 C C . SER A 1 76 ? -1.714 10.086 20.875 1 96.38 76 SER A C 1
ATOM 591 O O . SER A 1 76 ? -1.505 9.383 19.891 1 96.38 76 SER A O 1
ATOM 593 N N . LEU A 1 77 ? -0.775 10.539 21.703 1 96.5 77 LEU A N 1
ATOM 594 C CA . LEU A 1 77 ? 0.626 10.18 21.516 1 96.5 77 LEU A CA 1
ATOM 595 C C . LEU A 1 77 ? 0.796 8.664 21.469 1 96.5 77 LEU A C 1
ATOM 597 O O . LEU A 1 77 ? 0.165 7.938 22.25 1 96.5 77 LEU A O 1
ATOM 601 N N . GLY A 1 78 ? 1.597 8.25 20.5 1 96.06 78 GLY A N 1
ATOM 602 C CA . GLY A 1 78 ? 1.922 6.832 20.453 1 96.06 78 GLY A CA 1
ATOM 603 C C . GLY A 1 78 ? 1.013 6.039 19.531 1 96.06 78 GLY A C 1
ATOM 604 O O . GLY A 1 78 ? 1.3 4.883 19.219 1 96.06 78 GLY A O 1
ATOM 605 N N . MET A 1 79 ? -0.117 6.602 19.125 1 95.38 79 MET A N 1
ATOM 606 C CA . MET A 1 79 ? -0.995 5.926 18.172 1 95.38 79 MET A CA 1
ATOM 607 C C . MET A 1 79 ? -0.277 5.68 16.859 1 95.38 79 MET A C 1
ATOM 609 O O . MET A 1 79 ? 0.446 6.547 16.359 1 95.38 79 MET A O 1
ATOM 613 N N . TYR A 1 80 ? -0.376 4.465 16.344 1 94.12 80 TYR A N 1
ATOM 614 C CA . TYR A 1 80 ? 0.046 4.164 14.984 1 94.12 80 TYR A CA 1
ATOM 615 C C . TYR A 1 80 ? -1.085 4.414 13.992 1 94.12 80 TYR A C 1
ATOM 617 O O . TYR A 1 80 ? -2.15 3.799 14.094 1 94.12 80 TYR A O 1
ATOM 625 N N . VAL A 1 81 ? -0.86 5.27 12.992 1 94.81 81 VAL A N 1
ATOM 626 C CA . VAL A 1 81 ? -1.977 5.676 12.148 1 94.81 81 VAL A CA 1
ATOM 627 C C . VAL A 1 81 ? -1.576 5.578 10.672 1 94.81 81 VAL A C 1
ATOM 629 O O . VAL A 1 81 ? -0.387 5.551 10.352 1 94.81 81 VAL A O 1
ATOM 632 N N . MET A 1 82 ? -2.535 5.418 9.859 1 93.38 82 MET A N 1
ATOM 633 C CA . MET A 1 82 ? -2.447 5.629 8.414 1 93.38 82 MET A CA 1
ATOM 634 C C . MET A 1 82 ? -3.104 6.945 8.016 1 93.38 82 MET A C 1
ATOM 636 O O . MET A 1 82 ? -4.176 7.289 8.523 1 93.38 82 MET A O 1
ATOM 640 N N . VAL A 1 83 ? -2.436 7.676 7.125 1 95.06 83 VAL A N 1
ATOM 641 C CA . VAL A 1 83 ? -2.943 8.992 6.75 1 95.06 83 VAL A CA 1
ATOM 642 C C . VAL A 1 83 ? -2.895 9.148 5.23 1 95.06 83 VAL A C 1
ATOM 644 O O . VAL A 1 83 ? -1.909 8.773 4.594 1 95.06 83 VAL A O 1
ATOM 647 N N . VAL A 1 84 ? -3.914 9.664 4.645 1 93.44 84 VAL A N 1
ATOM 648 C CA . VAL A 1 84 ? -3.951 10.156 3.271 1 93.44 84 VAL A CA 1
ATOM 649 C C . VAL A 1 84 ? -4.355 11.625 3.258 1 93.44 84 VAL A C 1
ATOM 651 O O . VAL A 1 84 ? -5.324 12.016 3.912 1 93.44 84 VAL A O 1
ATOM 654 N N . GLY A 1 85 ? -3.605 12.352 2.516 1 94.25 85 GLY A N 1
ATOM 655 C CA . GLY A 1 85 ? -3.943 13.766 2.453 1 94.25 85 GLY A CA 1
ATOM 656 C C . GLY A 1 85 ? -3.178 14.516 1.38 1 94.25 85 GLY A C 1
ATOM 657 O O . GLY A 1 85 ? -2.303 13.953 0.723 1 94.25 85 GLY A O 1
ATOM 658 N N . ALA A 1 86 ? -3.549 15.75 1.191 1 93.25 86 ALA A N 1
ATOM 659 C CA . ALA A 1 86 ? -2.879 16.625 0.229 1 93.25 86 ALA A CA 1
ATOM 660 C C . ALA A 1 86 ? -1.549 17.125 0.78 1 93.25 86 ALA A C 1
ATOM 662 O O . ALA A 1 86 ? -1.471 17.562 1.932 1 93.25 86 ALA A O 1
ATOM 663 N N . TYR A 1 87 ? -0.548 16.953 -0.022 1 94.56 87 TYR A N 1
ATOM 664 C CA . TYR A 1 87 ? 0.741 17.531 0.343 1 94.56 87 TYR A CA 1
ATOM 665 C C . TYR A 1 87 ? 0.795 19.016 -0.007 1 94.56 87 TYR A C 1
ATOM 667 O O . TYR A 1 87 ? 0.64 19.391 -1.171 1 94.56 87 TYR A O 1
ATOM 675 N N . VAL A 1 88 ? 1.029 19.828 0.965 1 93.5 88 VAL A N 1
ATOM 676 C CA . VAL A 1 88 ? 1.031 21.281 0.776 1 93.5 88 VAL A CA 1
ATOM 677 C C . VAL A 1 88 ? 2.424 21.828 1.062 1 93.5 88 VAL A C 1
ATOM 679 O O . VAL A 1 88 ? 2.895 21.797 2.201 1 93.5 88 VAL A O 1
ATOM 682 N N . VAL A 1 89 ? 3.014 22.281 0.058 1 91.94 89 VAL A N 1
ATOM 683 C CA . VAL A 1 89 ? 4.328 22.906 0.195 1 91.94 89 VAL A CA 1
ATOM 684 C C . VAL A 1 89 ? 4.172 24.344 0.68 1 91.94 89 VAL A C 1
ATOM 686 O O . VAL A 1 89 ? 3.342 25.094 0.161 1 91.94 89 VAL A O 1
ATOM 689 N N . ARG A 1 90 ? 4.93 24.625 1.694 1 90.19 90 ARG A N 1
ATOM 690 C CA . ARG A 1 90 ? 4.867 25.984 2.23 1 90.19 90 ARG A CA 1
ATOM 691 C C . ARG A 1 90 ? 6.211 26.688 2.086 1 90.19 90 ARG A C 1
ATOM 693 O O . ARG A 1 90 ? 7.262 26.047 2.119 1 90.19 90 ARG A O 1
ATOM 700 N N . THR A 1 91 ? 6.02 28.047 1.936 1 85.62 91 THR A N 1
ATOM 701 C CA . THR A 1 91 ? 7.215 28.891 1.842 1 85.62 91 THR A CA 1
ATOM 702 C C . THR A 1 91 ? 7.738 29.234 3.23 1 85.62 91 THR A C 1
ATOM 704 O O . THR A 1 91 ? 7 29.766 4.062 1 85.62 91 THR A O 1
ATOM 707 N N . ASN A 1 92 ? 9 28.969 3.6 1 89.38 92 ASN A N 1
ATOM 708 C CA . ASN A 1 92 ? 9.703 29.312 4.828 1 89.38 92 ASN A CA 1
ATOM 709 C C . ASN A 1 92 ? 9.148 28.562 6.027 1 89.38 92 ASN A C 1
ATOM 711 O O . ASN A 1 92 ? 9.367 28.953 7.176 1 89.38 92 ASN A O 1
ATOM 715 N N . GLU A 1 93 ? 8.227 27.719 5.809 1 91.19 93 GLU A N 1
ATOM 716 C CA . GLU A 1 93 ? 7.684 26.828 6.824 1 91.19 93 GLU A CA 1
ATOM 717 C C . GLU A 1 93 ? 7.719 25.375 6.348 1 91.19 93 GLU A C 1
ATOM 719 O O . GLU A 1 93 ? 7.707 25.109 5.145 1 91.19 93 GLU A O 1
ATOM 724 N N . PRO A 1 94 ? 7.793 24.5 7.242 1 91.94 94 PRO A N 1
ATOM 725 C CA . PRO A 1 94 ? 7.762 23.094 6.816 1 91.94 94 PRO A CA 1
ATOM 726 C C . PRO A 1 94 ? 6.461 22.719 6.105 1 91.94 94 PRO A C 1
ATOM 728 O O . PRO A 1 94 ? 5.391 23.219 6.465 1 91.94 94 PRO A O 1
ATOM 731 N N . SER A 1 95 ? 6.578 21.922 5.121 1 94.94 95 SER A N 1
ATOM 732 C CA . SER A 1 95 ? 5.41 21.422 4.41 1 94.94 95 SER A CA 1
ATOM 733 C C . SER A 1 95 ? 4.504 20.609 5.336 1 94.94 95 SER A C 1
ATOM 735 O O . SER A 1 95 ? 4.945 20.125 6.375 1 94.94 95 SER A O 1
ATOM 737 N N . ILE A 1 96 ? 3.195 20.516 4.879 1 96.56 96 ILE A N 1
ATOM 738 C CA . ILE A 1 96 ? 2.238 19.812 5.727 1 96.56 96 ILE A CA 1
ATOM 739 C C . ILE A 1 96 ? 1.384 18.875 4.871 1 96.56 96 ILE A C 1
ATOM 741 O O . ILE A 1 96 ? 1.381 18.969 3.643 1 96.56 96 ILE A O 1
ATOM 745 N N . ILE A 1 97 ? 0.785 17.906 5.539 1 97.25 97 ILE A N 1
ATOM 746 C CA . ILE A 1 97 ? -0.265 17.094 4.934 1 97.25 97 ILE A CA 1
ATOM 747 C C . ILE A 1 97 ? -1.633 17.578 5.402 1 97.25 97 ILE A C 1
ATOM 749 O O . ILE A 1 97 ? -1.938 17.531 6.594 1 97.25 97 ILE A O 1
ATOM 753 N N . ALA A 1 98 ? -2.381 18.094 4.465 1 96.56 98 ALA A N 1
ATOM 754 C CA . ALA A 1 98 ? -3.787 18.344 4.77 1 96.56 98 ALA A CA 1
ATOM 755 C C . ALA A 1 98 ? -4.598 17.062 4.727 1 96.56 98 ALA A C 1
ATOM 757 O O . ALA A 1 98 ? -4.852 16.516 3.648 1 96.56 98 ALA A O 1
ATOM 758 N N . VAL A 1 99 ? -5.082 16.625 5.863 1 96 99 VAL A N 1
ATOM 759 C CA . VAL A 1 99 ? -5.57 15.266 6.023 1 96 99 VAL A CA 1
ATOM 760 C C . VAL A 1 99 ? -6.945 15.125 5.371 1 96 99 VAL A C 1
ATOM 762 O O . VAL A 1 99 ? -7.855 15.906 5.656 1 96 99 VAL A O 1
ATOM 765 N N . HIS A 1 100 ? -7.031 14.133 4.5 1 92.69 100 HIS A N 1
ATOM 766 C CA . HIS A 1 100 ? -8.305 13.688 3.943 1 92.69 100 HIS A CA 1
ATOM 767 C C . HIS A 1 100 ? -8.844 12.484 4.711 1 92.69 100 HIS A C 1
ATOM 769 O O . HIS A 1 100 ? -10.055 12.367 4.914 1 92.69 100 HIS A O 1
ATOM 775 N N . LYS A 1 101 ? -8.031 11.641 5.105 1 91.44 101 LYS A N 1
ATOM 776 C CA . LYS A 1 101 ? -8.359 10.422 5.836 1 91.44 101 LYS A CA 1
ATOM 777 C C . LYS A 1 101 ? -7.27 10.062 6.84 1 91.44 101 LYS A C 1
ATOM 779 O O . LYS A 1 101 ? -6.078 10.18 6.539 1 91.44 101 LYS A O 1
ATOM 784 N N . ILE A 1 102 ? -7.688 9.633 8 1 93.69 102 ILE A N 1
ATOM 785 C CA . ILE A 1 102 ? -6.762 9.164 9.031 1 93.69 102 ILE A CA 1
ATOM 786 C C . ILE A 1 102 ? -7.395 8.008 9.805 1 93.69 102 ILE A C 1
ATOM 788 O O . ILE A 1 102 ? -8.562 8.07 10.18 1 93.69 102 ILE A O 1
ATOM 792 N N . VAL A 1 103 ? -6.656 6.941 9.898 1 91.38 103 VAL A N 1
ATOM 793 C CA . VAL A 1 103 ? -7.164 5.734 10.539 1 91.38 103 VAL A CA 1
ATOM 794 C C . VAL A 1 103 ? -6.219 5.305 11.656 1 91.38 103 VAL A C 1
ATOM 796 O O . VAL A 1 103 ? -5.008 5.215 11.453 1 91.38 103 VAL A O 1
ATOM 799 N N . ASP A 1 104 ? -6.816 5.133 12.812 1 92.5 104 ASP A N 1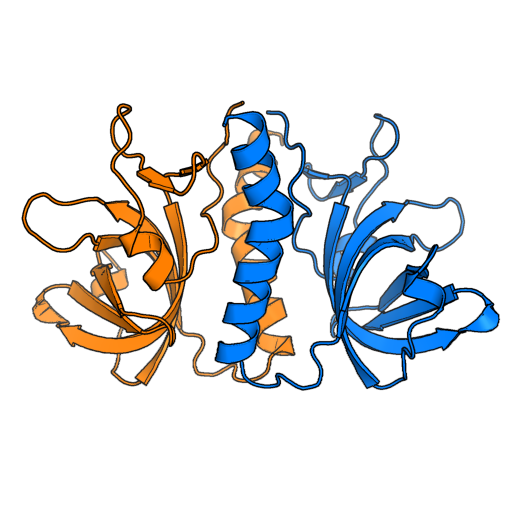
ATOM 800 C CA . ASP A 1 104 ? -6.07 4.562 13.93 1 92.5 104 ASP A CA 1
ATOM 801 C C . ASP A 1 104 ? -5.828 3.068 13.727 1 92.5 104 ASP A C 1
ATOM 803 O O . ASP A 1 104 ? -6.77 2.273 13.75 1 92.5 104 ASP A O 1
ATOM 807 N N . LEU A 1 105 ? -4.52 2.688 13.602 1 89.94 105 LEU A N 1
ATOM 808 C CA . LEU A 1 105 ? -4.16 1.293 13.367 1 89.94 105 LEU A CA 1
ATOM 809 C C . LEU A 1 105 ? -3.535 0.672 14.609 1 89.94 105 LEU A C 1
ATOM 811 O O . LEU A 1 105 ? -2.994 -0.434 14.555 1 89.94 105 LEU A O 1
ATOM 815 N N . SER A 1 106 ? -3.605 1.193 15.68 1 89.19 106 SER A N 1
ATOM 816 C CA . SER A 1 106 ? -2.904 0.792 16.891 1 89.19 106 SER A CA 1
ATOM 817 C C . SER A 1 106 ? -3.33 -0.603 17.344 1 89.19 106 SER A C 1
ATOM 819 O O . SER A 1 106 ? -2.523 -1.36 17.891 1 89.19 106 SER A O 1
ATOM 821 N N . LYS A 1 107 ? -4.504 -0.941 17.156 1 86.19 107 LYS A N 1
ATOM 822 C CA . LYS A 1 107 ? -5.043 -2.207 17.641 1 86.19 107 LYS A CA 1
ATOM 823 C C . LYS A 1 107 ? -4.715 -3.35 16.688 1 86.19 107 LYS A C 1
ATOM 825 O O . LYS A 1 107 ? -5.098 -4.496 16.922 1 86.19 107 LYS A O 1
ATOM 830 N N . PHE A 1 108 ? -4 -3.064 15.648 1 82.12 108 PHE A N 1
ATOM 831 C CA . PHE A 1 108 ? -3.699 -4.066 14.633 1 82.12 108 PHE A CA 1
ATOM 832 C C . PHE A 1 108 ? -2.197 -4.168 14.398 1 82.12 108 PHE A C 1
ATOM 834 O O . PHE A 1 108 ? -1.7 -3.799 13.336 1 82.12 108 PHE A O 1
ATOM 841 N N . PRO A 1 109 ? -1.542 -4.797 15.312 1 74.62 109 PRO A N 1
ATOM 842 C CA . PRO A 1 109 ? -0.079 -4.785 15.258 1 74.62 109 PRO A CA 1
ATOM 843 C C . PRO A 1 109 ? 0.48 -5.812 14.273 1 74.62 109 PRO A C 1
ATOM 845 O O . PRO A 1 109 ? 1.635 -5.703 13.852 1 74.62 109 PRO A O 1
ATOM 848 N N . GLY A 1 110 ? -0.302 -6.648 13.867 1 81.12 110 GLY A N 1
ATOM 849 C CA . GLY A 1 110 ? 0.212 -7.707 13.016 1 81.12 110 GLY A CA 1
ATOM 850 C C . GLY A 1 110 ? 0.209 -7.344 11.547 1 81.12 110 GLY A C 1
ATOM 851 O O . GLY A 1 110 ? -0.684 -6.633 11.078 1 81.12 110 GLY A O 1
ATOM 852 N N . ARG A 1 111 ? 1.186 -7.773 10.836 1 80.69 111 ARG A N 1
ATOM 853 C CA . ARG A 1 111 ? 1.375 -7.457 9.422 1 80.69 111 ARG A CA 1
ATOM 854 C C . ARG A 1 111 ? 0.185 -7.922 8.586 1 80.69 111 ARG A C 1
ATOM 856 O O . ARG A 1 111 ? -0.212 -7.254 7.633 1 80.69 111 ARG A O 1
ATOM 863 N N . GLU A 1 112 ? -0.372 -9.055 9.016 1 82.94 112 GLU A N 1
ATOM 864 C CA . GLU A 1 112 ? -1.495 -9.57 8.234 1 82.94 112 GLU A CA 1
ATOM 865 C C . GLU A 1 112 ? -2.727 -8.68 8.391 1 82.94 112 GLU A C 1
ATOM 867 O O . GLU A 1 112 ? -3.404 -8.375 7.406 1 82.94 112 GLU A O 1
ATOM 872 N N . ALA A 1 113 ? -2.986 -8.391 9.602 1 84.31 113 ALA A N 1
ATOM 873 C CA . ALA A 1 113 ? -4.109 -7.496 9.875 1 84.31 113 ALA A CA 1
ATOM 874 C C . ALA A 1 113 ? -3.896 -6.133 9.227 1 84.31 113 ALA A C 1
ATOM 876 O O . ALA A 1 113 ? -4.832 -5.543 8.68 1 84.31 113 ALA A O 1
ATOM 877 N N . MET A 1 114 ? -2.705 -5.691 9.156 1 85.94 114 MET A N 1
ATOM 878 C CA . ME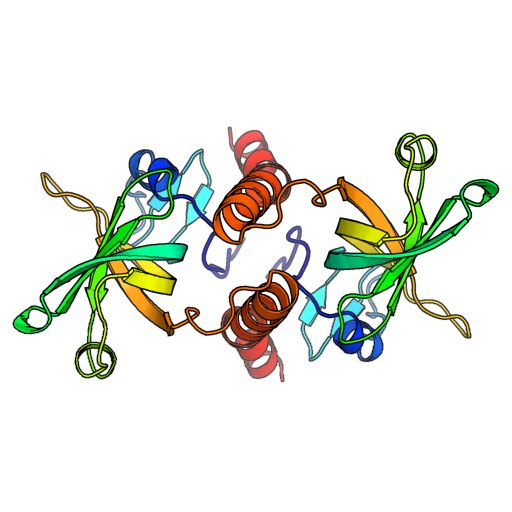T A 1 114 ? -2.387 -4.395 8.562 1 85.94 114 MET A CA 1
ATOM 879 C C . MET A 1 114 ? -2.592 -4.422 7.055 1 85.94 114 MET A C 1
ATOM 881 O O . MET A 1 114 ? -3.121 -3.473 6.477 1 85.94 114 MET A O 1
ATOM 885 N N . TRP A 1 115 ? -2.152 -5.543 6.512 1 88.88 115 TRP A N 1
ATOM 886 C CA . TRP A 1 115 ? -2.336 -5.664 5.07 1 88.88 115 TRP A CA 1
ATOM 887 C C . TRP A 1 115 ? -3.814 -5.609 4.703 1 88.88 115 TRP A C 1
ATOM 889 O O . TRP A 1 115 ? -4.203 -4.891 3.775 1 88.88 115 TRP A O 1
ATOM 899 N N . TYR A 1 116 ? -4.57 -6.328 5.484 1 87.69 116 TYR A N 1
ATOM 900 C CA . TYR A 1 116 ? -6.008 -6.34 5.254 1 87.69 116 TYR A CA 1
ATOM 901 C C . TYR A 1 116 ? -6.582 -4.93 5.312 1 87.69 116 TYR A C 1
ATOM 903 O O . TYR A 1 116 ? -7.301 -4.504 4.406 1 87.69 116 TYR A O 1
ATOM 911 N N . LEU A 1 117 ? -6.25 -4.258 6.324 1 85.75 117 LEU A N 1
ATOM 912 C CA . LEU A 1 117 ? -6.777 -2.912 6.531 1 85.75 117 LEU A CA 1
ATOM 913 C C . LEU A 1 117 ? -6.301 -1.969 5.434 1 85.75 117 LEU A C 1
ATOM 915 O O . LEU A 1 117 ? -7.082 -1.172 4.91 1 85.75 117 LEU A O 1
ATOM 919 N N . GLU A 1 118 ? -5.07 -2.053 5.031 1 85.19 118 GLU A N 1
ATOM 920 C CA . GLU A 1 118 ? -4.5 -1.233 3.963 1 85.19 118 GLU A CA 1
ATOM 921 C C . GLU A 1 118 ? -5.23 -1.463 2.643 1 85.19 118 GLU A C 1
ATOM 923 O O . GLU A 1 118 ? -5.59 -0.507 1.952 1 85.19 118 GLU A O 1
ATOM 928 N N . VAL A 1 119 ? -5.387 -2.736 2.33 1 87.44 119 VAL A N 1
ATOM 929 C CA . VAL A 1 119 ? -6.039 -3.074 1.067 1 87.44 119 VAL A CA 1
ATOM 930 C C . VAL A 1 119 ? -7.473 -2.557 1.071 1 87.44 119 VAL A C 1
ATOM 932 O O . VAL A 1 119 ? -7.926 -1.956 0.093 1 87.44 119 VAL A O 1
ATOM 935 N N . MET A 1 120 ? -8.172 -2.709 2.15 1 85.44 120 MET A N 1
ATOM 936 C CA . MET A 1 120 ? -9.555 -2.254 2.238 1 85.44 120 MET A CA 1
ATOM 937 C C . MET A 1 120 ? -9.641 -0.737 2.107 1 85.44 120 MET A C 1
ATOM 939 O O . MET A 1 120 ? -10.523 -0.217 1.424 1 85.44 120 MET A O 1
ATOM 943 N N . GLU A 1 121 ? -8.734 -0.113 2.77 1 81.81 121 GLU A N 1
ATOM 944 C CA . GLU A 1 121 ? -8.734 1.344 2.686 1 81.81 121 GLU A CA 1
ATOM 945 C C . GLU A 1 121 ? -8.398 1.818 1.276 1 81.81 121 GLU A C 1
ATOM 947 O O . GLU A 1 121 ? -9.008 2.76 0.769 1 81.81 121 GLU A O 1
ATOM 952 N N . ALA A 1 122 ? -7.434 1.225 0.624 1 81.12 122 ALA A N 1
ATOM 953 C CA . ALA A 1 122 ? -7.102 1.542 -0.763 1 81.12 122 ALA A CA 1
ATOM 954 C C . ALA A 1 122 ? -8.305 1.344 -1.676 1 81.12 122 ALA A C 1
ATOM 956 O O . ALA A 1 122 ? -8.57 2.164 -2.559 1 81.12 122 ALA A O 1
ATOM 957 N N . TYR A 1 123 ? -8.945 0.262 -1.438 1 81.12 123 TYR A N 1
ATOM 958 C CA . TYR A 1 123 ? -10.133 -0.021 -2.24 1 81.12 123 TYR A CA 1
ATOM 959 C C . TYR A 1 123 ? -11.164 1.092 -2.1 1 81.12 123 TYR A C 1
ATOM 961 O O . TYR A 1 123 ? -11.695 1.586 -3.1 1 81.12 123 TYR A O 1
ATOM 969 N N . LYS A 1 124 ? -11.422 1.485 -0.928 1 79 124 LYS A N 1
ATOM 970 C CA . LYS A 1 124 ? -12.43 2.512 -0.655 1 79 124 LYS A CA 1
ATOM 971 C C . LYS A 1 124 ? -12.008 3.857 -1.245 1 79 124 LYS A C 1
ATOM 973 O O . LYS A 1 124 ? -12.844 4.582 -1.796 1 79 124 LYS A O 1
ATOM 978 N N . MET A 1 125 ? -10.82 4.105 -1.218 1 73.94 125 MET A N 1
ATOM 979 C CA . MET A 1 125 ? -10.344 5.438 -1.577 1 73.94 125 MET A CA 1
ATOM 980 C C . MET A 1 125 ? -10.07 5.531 -3.074 1 73.94 125 MET A C 1
ATOM 982 O O . MET A 1 125 ? -10.352 6.559 -3.699 1 73.94 125 MET A O 1
ATOM 986 N N . PHE A 1 126 ? -9.586 4.523 -3.609 1 72.88 126 PHE A N 1
ATOM 987 C CA . PHE A 1 126 ? -9.023 4.688 -4.945 1 72.88 126 PHE A CA 1
ATOM 988 C C . PHE A 1 126 ? -9.797 3.852 -5.961 1 72.88 126 PHE A C 1
ATOM 990 O O . PHE A 1 126 ? -9.797 4.16 -7.152 1 72.88 126 PHE A O 1
ATOM 997 N N . TYR A 1 127 ? -10.469 2.842 -5.465 1 69.88 127 TYR A N 1
ATOM 998 C CA . TYR A 1 127 ? -11.062 1.918 -6.426 1 69.88 127 TYR A CA 1
ATOM 999 C C . TYR A 1 127 ? -12.578 2.09 -6.484 1 69.88 127 TYR A C 1
ATOM 1001 O O . TYR A 1 127 ? -13.164 2.111 -7.566 1 69.88 127 TYR A O 1
ATOM 1009 N N . GLU A 1 128 ? -13.141 2.213 -5.348 1 69.31 128 GLU A N 1
ATOM 1010 C CA . GLU A 1 128 ? -14.594 2.314 -5.258 1 69.31 128 GLU A CA 1
ATOM 1011 C C . GLU A 1 128 ? -15.109 3.518 -6.043 1 69.31 128 GLU A C 1
ATOM 1013 O O . GLU A 1 128 ? -16.094 3.408 -6.777 1 69.31 128 GLU A O 1
ATOM 1018 N N . PRO A 1 129 ? -14.477 4.625 -6.039 1 62.56 129 PRO A N 1
ATOM 1019 C CA . PRO A 1 129 ? -15 5.75 -6.82 1 62.56 129 PRO A CA 1
ATOM 1020 C C . PRO A 1 129 ? -14.961 5.488 -8.328 1 62.56 129 PRO A C 1
ATOM 1022 O O . PRO A 1 129 ? -15.781 6.027 -9.07 1 62.56 129 PRO A O 1
ATOM 1025 N N . LEU A 1 130 ? -13.945 4.742 -8.711 1 56.59 130 LEU A N 1
ATOM 1026 C CA . LEU A 1 130 ? -13.859 4.402 -10.125 1 56.59 130 LEU A CA 1
ATOM 1027 C C . LEU A 1 130 ? -14.984 3.457 -10.531 1 56.59 130 LEU A C 1
ATOM 1029 O O . LEU A 1 130 ? -15.492 3.537 -11.648 1 56.59 130 LEU A O 1
ATOM 1033 N N . VAL A 1 131 ? -15.367 2.66 -9.562 1 57.62 131 VAL A N 1
ATOM 1034 C CA . VAL A 1 131 ? -16.453 1.717 -9.812 1 57.62 131 VAL A CA 1
ATOM 1035 C C . VAL A 1 131 ? -17.781 2.467 -9.898 1 57.62 131 VAL A C 1
ATOM 1037 O O . VAL A 1 131 ? -18.625 2.158 -10.75 1 57.62 131 VAL A O 1
ATOM 1040 N N . GLU A 1 132 ? -17.844 3.416 -9.008 1 59.03 132 GLU A N 1
ATOM 1041 C CA . GLU A 1 132 ? -19.078 4.176 -8.977 1 59.03 132 GLU A CA 1
ATOM 1042 C C . GLU A 1 132 ? -19.203 5.086 -10.195 1 59.03 132 GLU A C 1
ATOM 1044 O O . GLU A 1 132 ? -20.312 5.355 -10.664 1 59.03 132 GLU A O 1
ATOM 1049 N N . GLU A 1 133 ? -18.094 5.523 -10.695 1 51.28 133 GLU A N 1
ATOM 1050 C CA . GLU A 1 133 ? -18.109 6.391 -11.867 1 51.28 133 GLU A CA 1
ATOM 1051 C C . GLU A 1 133 ? -18.406 5.598 -13.133 1 51.28 133 GLU A C 1
ATOM 1053 O O . GLU A 1 133 ? -19 6.129 -14.078 1 51.28 133 GLU A O 1
ATOM 1058 N N . PHE A 1 134 ? -18 4.371 -13.141 1 49 134 PHE A N 1
ATOM 1059 C CA . PHE A 1 134 ? -18.188 3.619 -14.375 1 49 134 PHE A CA 1
ATOM 1060 C C . PHE A 1 134 ? -19.375 2.676 -14.266 1 49 134 PHE A C 1
ATOM 1062 O O . PHE A 1 134 ? -19.703 1.956 -15.211 1 49 134 PHE A O 1
ATOM 1069 N N . SER A 1 135 ? -19.891 2.59 -13.062 1 47.5 135 SER A N 1
ATOM 1070 C CA . SER A 1 135 ? -21.156 1.875 -12.961 1 47.5 135 SER A CA 1
ATOM 1071 C C . SER A 1 135 ? -22.344 2.801 -13.242 1 47.5 135 SER A C 1
ATOM 1073 O O . SER A 1 135 ? -22.25 4.008 -13.008 1 47.5 135 SER A O 1
ATOM 1075 N N . MET B 1 1 ? -7.551 6.891 -20.266 1 26.61 1 MET B N 1
ATOM 1076 C CA . MET B 1 1 ? -6.887 6.973 -18.969 1 26.61 1 MET B CA 1
ATOM 1077 C C . MET B 1 1 ? -5.793 5.914 -18.859 1 26.61 1 MET B C 1
ATOM 1079 O O . MET B 1 1 ? -6.051 4.727 -19.062 1 26.61 1 MET B O 1
ATOM 1083 N N . ASP B 1 2 ? -4.766 6.035 -19.43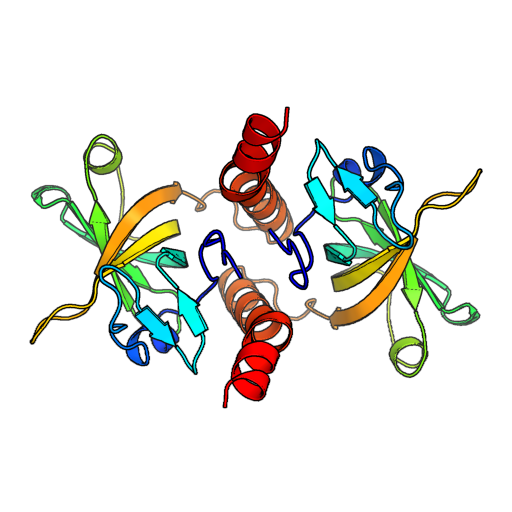8 1 29.66 2 ASP B N 1
ATOM 1084 C CA . ASP B 1 2 ? -3.641 5.102 -19.422 1 29.66 2 ASP B CA 1
ATOM 1085 C C . ASP B 1 2 ? -3.381 4.57 -18.016 1 29.66 2 ASP B C 1
ATOM 1087 O O . ASP B 1 2 ? -2.867 5.293 -17.156 1 29.66 2 ASP B O 1
ATOM 1091 N N . TYR B 1 3 ? -4.301 4 -17.516 1 35.09 3 TYR B N 1
ATOM 1092 C CA . TYR B 1 3 ? -4.078 3.301 -16.25 1 35.09 3 TYR B CA 1
ATOM 1093 C C . TYR B 1 3 ? -2.676 2.711 -16.188 1 35.09 3 TYR B C 1
ATOM 1095 O O . TYR B 1 3 ? -2.451 1.582 -16.641 1 35.09 3 TYR B O 1
ATOM 1103 N N . ASN B 1 4 ? -1.766 3.285 -16.906 1 40.81 4 ASN B N 1
ATOM 1104 C CA . ASN B 1 4 ? -0.409 2.812 -16.656 1 40.81 4 ASN B CA 1
ATOM 1105 C C . ASN B 1 4 ? -0.289 2.172 -15.273 1 40.81 4 ASN B C 1
ATOM 1107 O O . ASN B 1 4 ? -0.539 2.822 -14.258 1 40.81 4 ASN B O 1
ATOM 1111 N N . LEU B 1 5 ? -0.653 0.913 -15.242 1 48.88 5 LEU B N 1
ATOM 1112 C CA . LEU B 1 5 ? -1.188 -0.261 -14.562 1 48.88 5 LEU B CA 1
ATOM 1113 C C . LEU B 1 5 ? -0.395 -0.564 -13.289 1 48.88 5 LEU B C 1
ATOM 1115 O O . LEU B 1 5 ? 0.68 -1.165 -13.359 1 48.88 5 LEU B O 1
ATOM 1119 N N . ALA B 1 6 ? -0.285 0.375 -12.469 1 63.5 6 ALA B N 1
ATOM 1120 C CA . ALA B 1 6 ? 0.19 0.048 -11.125 1 63.5 6 ALA B CA 1
ATOM 1121 C C . ALA B 1 6 ? -0.509 -1.195 -10.586 1 63.5 6 ALA B C 1
ATOM 1123 O O . ALA B 1 6 ? -1.606 -1.541 -11.023 1 63.5 6 ALA B O 1
ATOM 1124 N N . ALA B 1 7 ? 0.22 -2.211 -10.211 1 78.25 7 ALA B N 1
ATOM 1125 C CA . ALA B 1 7 ? -0.321 -3.391 -9.547 1 78.25 7 ALA B CA 1
ATOM 1126 C C . ALA B 1 7 ? -1.298 -2.996 -8.438 1 78.25 7 ALA B C 1
ATOM 1128 O O . ALA B 1 7 ? -0.983 -2.152 -7.598 1 78.25 7 ALA B O 1
ATOM 1129 N N . LEU B 1 8 ? -2.629 -3.463 -8.688 1 84.69 8 LEU B N 1
ATOM 1130 C CA . LEU B 1 8 ? -3.604 -3.219 -7.629 1 84.69 8 LEU B CA 1
ATOM 1131 C C . LEU B 1 8 ? -3.262 -4.023 -6.379 1 84.69 8 LEU B C 1
ATOM 1133 O O . LEU B 1 8 ? -2.869 -5.188 -6.473 1 84.69 8 LEU B O 1
ATOM 1137 N N . LYS B 1 9 ? -3.328 -3.293 -5.289 1 89.25 9 LYS B N 1
ATOM 1138 C CA . LYS B 1 9 ? -3.309 -4.055 -4.043 1 89.25 9 LYS B CA 1
ATOM 1139 C C . LYS B 1 9 ? -4.625 -4.797 -3.834 1 89.25 9 LYS B C 1
ATOM 1141 O O . LYS B 1 9 ? -5.691 -4.188 -3.816 1 89.25 9 LYS B O 1
ATOM 1146 N N . LEU B 1 10 ? -4.484 -6.148 -3.664 1 93.12 10 LEU B N 1
ATOM 1147 C CA . LEU B 1 10 ? -5.699 -6.949 -3.586 1 93.12 10 LEU B CA 1
ATOM 1148 C C . LEU B 1 10 ? -5.578 -8.023 -2.508 1 93.12 10 LEU B C 1
ATOM 1150 O O . LEU B 1 10 ? -4.469 -8.438 -2.162 1 93.12 10 LEU B O 1
ATOM 1154 N N . LEU B 1 11 ? -6.695 -8.391 -1.959 1 95.25 11 LEU B N 1
ATOM 1155 C CA . LEU B 1 11 ? -6.781 -9.617 -1.175 1 95.25 11 LEU B CA 1
ATOM 1156 C C . LEU B 1 11 ? -7.035 -10.82 -2.076 1 95.25 11 LEU B C 1
ATOM 1158 O O . LEU B 1 11 ? 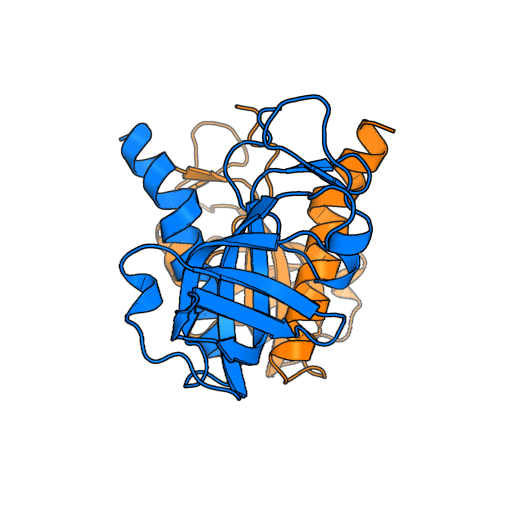-7.672 -10.695 -3.125 1 95.25 11 LEU B O 1
ATOM 1162 N N . CYS B 1 12 ? -6.59 -11.992 -1.616 1 96.38 12 CYS B N 1
ATOM 1163 C CA . CYS B 1 12 ? -6.781 -13.203 -2.408 1 96.38 12 CYS B CA 1
ATOM 1164 C C . CYS B 1 12 ? -8.258 -13.445 -2.686 1 96.38 12 CYS B C 1
ATOM 1166 O O . CYS B 1 12 ? -8.633 -13.812 -3.799 1 96.38 12 CYS B O 1
ATOM 1168 N N . ARG B 1 13 ? -9.086 -13.18 -1.716 1 94.75 13 ARG B N 1
ATOM 1169 C CA . ARG B 1 13 ? -10.516 -13.391 -1.887 1 94.75 13 ARG B CA 1
ATOM 1170 C C . ARG B 1 13 ? -11.07 -12.523 -3.01 1 94.75 13 ARG B C 1
ATOM 1172 O O . ARG B 1 13 ? -11.984 -12.93 -3.727 1 94.75 13 ARG B O 1
ATOM 1179 N N . GLN B 1 14 ? -10.578 -11.359 -3.193 1 93 14 GLN B N 1
ATOM 1180 C CA . GLN B 1 14 ? -11.047 -10.43 -4.219 1 93 14 GLN B CA 1
ATOM 1181 C C . GLN B 1 14 ? -10.727 -10.953 -5.617 1 93 14 GLN B C 1
ATOM 1183 O O . GLN B 1 14 ? -11.461 -10.688 -6.57 1 93 14 GLN B O 1
ATOM 1188 N N . LEU B 1 15 ? -9.641 -11.641 -5.73 1 93.56 15 LEU B N 1
ATOM 1189 C CA . LEU B 1 15 ? -9.25 -12.211 -7.02 1 93.56 15 LEU B CA 1
ATOM 1190 C C . LEU B 1 15 ? -10.297 -13.211 -7.504 1 93.56 15 LEU B C 1
ATOM 1192 O O . LEU B 1 15 ? -10.477 -13.391 -8.711 1 93.56 15 LEU B O 1
ATOM 1196 N N . ASN B 1 16 ? -10.953 -13.852 -6.551 1 90.31 16 ASN B N 1
ATOM 1197 C CA . ASN B 1 16 ? -11.992 -14.812 -6.902 1 90.31 16 ASN B CA 1
ATOM 1198 C C . ASN B 1 16 ? -13.172 -14.141 -7.582 1 90.31 16 ASN B C 1
ATOM 1200 O O . ASN B 1 16 ? -13.953 -14.789 -8.289 1 90.31 16 ASN B O 1
ATOM 1204 N N . ASP B 1 17 ? -13.25 -12.875 -7.367 1 90.19 17 ASP B N 1
ATOM 1205 C CA . ASP B 1 17 ? -14.367 -12.125 -7.938 1 90.19 17 ASP B CA 1
ATOM 1206 C C . ASP B 1 17 ? -13.969 -11.461 -9.25 1 90.19 17 ASP B C 1
ATOM 1208 O O . ASP B 1 17 ? -14.805 -10.852 -9.922 1 90.19 17 ASP B O 1
ATOM 1212 N N . ALA B 1 18 ? -12.758 -11.578 -9.594 1 90.69 18 ALA B N 1
ATOM 1213 C CA . ALA B 1 18 ? -12.266 -10.93 -10.805 1 90.69 18 ALA B CA 1
ATOM 1214 C C . ALA B 1 18 ? -12.656 -11.727 -12.047 1 90.69 18 ALA B C 1
ATOM 1216 O O . ALA B 1 18 ? -12.789 -12.953 -11.992 1 90.69 18 ALA B O 1
ATOM 1217 N N . ARG B 1 19 ? -12.859 -10.984 -13.102 1 89.44 19 ARG B N 1
ATOM 1218 C CA . ARG B 1 19 ? -13.227 -11.594 -14.375 1 89.44 19 ARG B CA 1
ATOM 1219 C C . ARG B 1 19 ? -12.281 -11.148 -15.484 1 89.44 19 ARG B C 1
ATOM 1221 O O . ARG B 1 19 ? -11.727 -10.047 -15.43 1 89.44 19 ARG B O 1
ATOM 1228 N N . GLN B 1 20 ? -12.164 -12.008 -16.438 1 89.06 20 GLN B N 1
ATOM 1229 C CA . GLN B 1 20 ? -11.344 -11.648 -17.578 1 89.06 20 GLN B CA 1
ATOM 1230 C C . GLN B 1 20 ? -11.961 -10.492 -18.359 1 89.06 20 GLN B C 1
ATOM 1232 O O . GLN B 1 20 ? -13.172 -10.469 -18.594 1 89.06 20 GLN B O 1
ATOM 1237 N N . ALA B 1 21 ? -11.102 -9.531 -18.625 1 86.44 21 ALA B N 1
ATOM 1238 C CA . ALA B 1 21 ? -11.562 -8.414 -19.438 1 86.44 21 ALA B CA 1
ATOM 1239 C C . ALA B 1 21 ? -11.523 -8.766 -20.922 1 86.44 21 ALA B C 1
ATOM 1241 O O . ALA B 1 21 ? -10.797 -9.672 -21.328 1 86.44 21 ALA B O 1
ATOM 1242 N N . PRO B 1 22 ? -12.422 -7.965 -21.688 1 81.56 22 PRO B N 1
ATOM 1243 C CA . PRO B 1 22 ? -12.414 -8.227 -23.125 1 81.56 22 PRO B CA 1
ATOM 1244 C C . PRO B 1 22 ? -11.039 -8.031 -23.766 1 81.56 22 PRO B C 1
ATOM 1246 O O . PRO B 1 22 ? -10.68 -8.742 -24.703 1 81.56 22 PRO B O 1
ATOM 1249 N N . SER B 1 23 ? -10.32 -6.938 -23.281 1 72.06 23 SER B N 1
ATOM 1250 C CA . SER B 1 23 ? -8.953 -6.75 -23.75 1 72.06 23 SER B CA 1
ATOM 1251 C C . SER B 1 23 ? -8.047 -7.875 -23.25 1 72.06 23 SER B C 1
ATOM 1253 O O . SER B 1 23 ? -8.242 -8.398 -22.156 1 72.06 23 SER B O 1
ATOM 1255 N N . ASN B 1 24 ? -7.23 -8.32 -24.094 1 67.38 24 ASN B N 1
ATOM 1256 C CA . ASN B 1 24 ? -6.324 -9.414 -23.766 1 67.38 24 ASN B CA 1
ATOM 1257 C C . ASN B 1 24 ? -5.418 -9.055 -22.578 1 67.38 24 ASN B C 1
ATOM 1259 O O . ASN B 1 24 ? -5 -7.906 -22.453 1 67.38 24 ASN B O 1
ATOM 1263 N N . ASN B 1 25 ? -5.301 -9.812 -21.594 1 80.81 25 ASN B N 1
ATOM 1264 C CA . ASN B 1 25 ? -4.293 -9.828 -20.531 1 80.81 25 ASN B CA 1
ATOM 1265 C C . ASN B 1 25 ? -4.676 -8.906 -19.375 1 80.81 25 ASN B C 1
ATOM 1267 O O . ASN B 1 25 ? -3.809 -8.312 -18.734 1 80.81 25 ASN B O 1
ATOM 1271 N N . ALA B 1 26 ? -6.004 -8.656 -19.375 1 86.44 26 ALA B N 1
ATOM 1272 C CA . ALA B 1 26 ? -6.461 -7.848 -18.25 1 86.44 26 ALA B CA 1
ATOM 1273 C C . ALA B 1 26 ? -7.68 -8.477 -17.578 1 86.44 26 ALA B C 1
ATOM 1275 O O . ALA B 1 26 ? -8.344 -9.336 -18.172 1 86.44 26 ALA B O 1
ATOM 1276 N N . ALA B 1 27 ? -7.832 -8.148 -16.312 1 90.19 27 ALA B N 1
ATOM 1277 C CA . ALA B 1 27 ? -8.992 -8.586 -15.547 1 90.19 27 ALA B CA 1
ATOM 1278 C C . ALA B 1 27 ? -9.766 -7.395 -15 1 90.19 27 ALA B C 1
ATOM 1280 O O . ALA B 1 27 ? -9.266 -6.266 -14.984 1 90.19 27 ALA B O 1
ATOM 1281 N N . THR B 1 28 ? -10.977 -7.711 -14.664 1 86.12 28 THR B N 1
ATOM 1282 C CA . THR B 1 28 ? -11.812 -6.676 -14.055 1 86.12 28 THR B CA 1
ATOM 1283 C C . THR B 1 28 ? -12.305 -7.109 -12.68 1 86.12 28 THR B C 1
ATOM 1285 O O . THR B 1 28 ? -12.625 -8.281 -12.469 1 86.12 28 THR B O 1
ATOM 1288 N N . LEU B 1 29 ? -12.258 -6.207 -11.773 1 85.38 29 LEU B N 1
ATOM 1289 C CA . LEU B 1 29 ? -12.805 -6.371 -10.43 1 85.38 29 LEU B CA 1
ATOM 1290 C C . LEU B 1 29 ? -13.703 -5.195 -10.055 1 85.38 29 LEU B C 1
ATOM 1292 O O . LEU B 1 29 ? -13.219 -4.082 -9.844 1 85.38 29 LEU B O 1
ATOM 1296 N N . GLY B 1 30 ? -14.984 -5.402 -9.938 1 79.44 30 GLY B N 1
ATOM 1297 C CA . GLY B 1 30 ? -15.891 -4.312 -9.625 1 79.44 30 GLY B CA 1
ATOM 1298 C C . GLY B 1 30 ? -15.805 -3.162 -10.609 1 79.44 30 GLY B C 1
ATOM 1299 O O . GLY B 1 30 ? -15.805 -1.995 -10.211 1 79.44 30 GLY B O 1
ATOM 1300 N N . GLY B 1 31 ? -15.453 -3.436 -11.812 1 77.5 31 GLY B N 1
ATOM 1301 C CA . GLY B 1 31 ? -15.375 -2.404 -12.836 1 77.5 31 GLY B CA 1
ATOM 1302 C C . GLY B 1 31 ? -13.977 -1.853 -13.023 1 77.5 31 GLY B C 1
ATOM 1303 O O . GLY B 1 31 ? -13.742 -1.031 -13.914 1 77.5 31 GLY B O 1
ATOM 1304 N N . ILE B 1 32 ? -13.125 -2.234 -12.203 1 81 32 ILE B N 1
ATOM 1305 C CA . ILE B 1 32 ? -11.75 -1.766 -12.297 1 81 32 ILE B CA 1
ATOM 1306 C C . ILE B 1 32 ? -10.945 -2.709 -13.188 1 81 32 ILE B C 1
ATOM 1308 O O . ILE B 1 32 ? -10.906 -3.918 -12.938 1 81 32 ILE B O 1
ATOM 1312 N N . LEU B 1 33 ? -10.375 -2.104 -14.164 1 83.44 33 LEU B N 1
ATOM 1313 C CA . LEU B 1 33 ? -9.5 -2.883 -15.023 1 83.44 33 LEU B CA 1
ATOM 1314 C C . LEU B 1 33 ? -8.102 -2.988 -14.43 1 83.44 33 LEU B C 1
ATOM 1316 O O . LEU B 1 33 ? -7.551 -1.997 -13.938 1 83.44 33 LEU B O 1
ATOM 1320 N N . PHE B 1 34 ? -7.562 -4.195 -14.422 1 86.06 34 PHE B N 1
ATOM 1321 C CA . PHE B 1 34 ? -6.195 -4.348 -13.938 1 86.06 34 PHE B CA 1
ATOM 1322 C C . PHE B 1 34 ? -5.516 -5.543 -14.594 1 86.06 34 PHE B C 1
ATOM 1324 O O . PHE B 1 34 ? -6.188 -6.477 -15.039 1 86.06 34 PHE B O 1
ATOM 1331 N N . GLN B 1 35 ? -4.188 -5.469 -14.602 1 89.38 35 GLN B N 1
ATOM 1332 C CA . GLN B 1 35 ? -3.41 -6.555 -15.188 1 89.38 35 GLN B CA 1
ATOM 1333 C C . GLN B 1 35 ? -2.564 -7.258 -14.125 1 89.38 35 GLN B C 1
ATOM 1335 O O . GLN B 1 35 ? -2.354 -8.469 -14.195 1 89.38 35 GLN B O 1
ATOM 1340 N N . ARG B 1 36 ? -2.098 -6.371 -13.18 1 91.31 36 ARG B N 1
ATOM 1341 C CA . ARG B 1 36 ? -1.193 -6.883 -12.156 1 91.31 36 ARG B CA 1
ATOM 1342 C C . ARG B 1 36 ? -1.786 -6.707 -10.758 1 91.31 36 ARG B C 1
ATOM 1344 O O . ARG B 1 36 ? -2.533 -5.758 -10.516 1 91.31 36 ARG B O 1
ATOM 1351 N N . ALA B 1 37 ? -1.415 -7.648 -9.945 1 93.31 37 ALA B N 1
ATOM 1352 C CA . ALA B 1 37 ? -1.851 -7.602 -8.555 1 93.31 37 ALA B CA 1
ATOM 1353 C C . ALA B 1 37 ? -0.655 -7.547 -7.605 1 93.31 37 ALA B C 1
ATOM 1355 O O . ALA B 1 37 ? 0.392 -8.133 -7.883 1 93.31 37 ALA B O 1
ATOM 1356 N N . TRP B 1 38 ? -0.778 -6.754 -6.582 1 93.06 38 TRP B N 1
ATOM 1357 C CA . TRP B 1 38 ? 0.139 -6.676 -5.453 1 93.06 38 TRP B CA 1
ATOM 1358 C C . TRP B 1 38 ? -0.453 -7.355 -4.223 1 93.06 38 TRP B C 1
ATOM 1360 O O . TRP B 1 38 ? -1.479 -6.918 -3.695 1 93.06 38 TRP B O 1
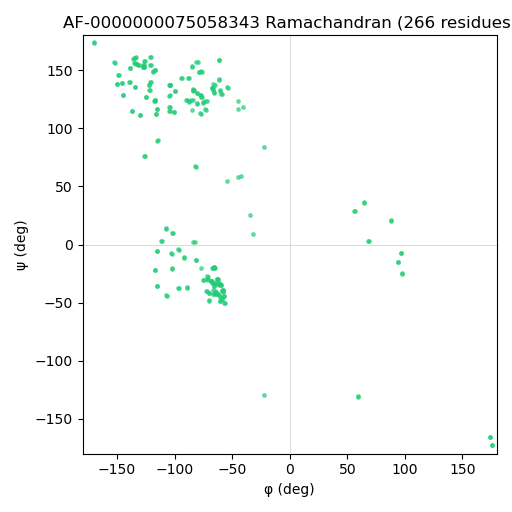ATOM 1370 N N . LEU B 1 39 ? 0.193 -8.484 -3.77 1 95.69 39 LEU B N 1
ATOM 1371 C CA . LEU B 1 39 ? -0.33 -9.32 -2.699 1 95.69 39 LEU B CA 1
ATOM 1372 C C . LEU B 1 39 ? 0.714 -9.523 -1.604 1 95.69 39 LEU B C 1
ATOM 1374 O O . LEU B 1 39 ? 1.912 -9.359 -1.846 1 95.69 39 LEU B O 1
ATOM 1378 N N . GLN B 1 40 ? 0.273 -9.758 -0.515 1 94.31 40 GLN B N 1
ATOM 1379 C CA . GLN B 1 40 ? 1.135 -10.125 0.604 1 94.31 40 GLN B CA 1
ATOM 1380 C C . GLN B 1 40 ? 0.509 -11.242 1.436 1 94.31 40 GLN B C 1
ATOM 1382 O O . GLN B 1 40 ? -0.701 -11.242 1.674 1 94.31 40 GLN B O 1
ATOM 1387 N N . GLY B 1 41 ? 1.424 -12.234 1.894 1 95.62 41 GLY B N 1
ATOM 1388 C CA . GLY B 1 41 ? 0.927 -13.344 2.695 1 95.62 41 GLY B CA 1
ATOM 1389 C C . GLY B 1 41 ? 1.984 -14.391 2.984 1 95.62 41 GLY B C 1
ATOM 1390 O O . GLY B 1 41 ? 3.18 -14.133 2.828 1 95.62 41 GLY B O 1
ATOM 1391 N N . ILE B 1 42 ? 1.498 -15.508 3.438 1 96.62 42 ILE B N 1
ATOM 1392 C CA . ILE B 1 42 ? 2.359 -16.609 3.846 1 96.62 42 ILE B CA 1
ATOM 1393 C C . ILE B 1 42 ? 2.344 -17.703 2.777 1 96.62 42 ILE B C 1
ATOM 1395 O O . ILE B 1 42 ? 1.287 -18.031 2.236 1 96.62 42 ILE B O 1
ATOM 1399 N N . LEU B 1 43 ? 3.576 -18.234 2.514 1 98 43 LEU B N 1
ATOM 1400 C CA . LEU B 1 43 ? 3.633 -19.391 1.63 1 98 43 LEU B CA 1
ATOM 1401 C C . LEU B 1 43 ? 3.17 -20.656 2.355 1 98 43 LEU B C 1
ATOM 1403 O O . LEU B 1 43 ? 3.787 -21.078 3.338 1 98 43 LEU B O 1
ATOM 1407 N N . VAL B 1 44 ? 2.109 -21.359 1.824 1 98.62 44 VAL B N 1
ATOM 1408 C CA . VAL B 1 44 ? 1.54 -22.5 2.518 1 98.62 44 VAL B CA 1
ATOM 1409 C C . VAL B 1 44 ? 1.758 -23.766 1.688 1 98.62 44 VAL B C 1
ATOM 1411 O O . VAL B 1 44 ? 1.401 -24.875 2.115 1 98.62 44 VAL B O 1
ATOM 1414 N N . PHE B 1 45 ? 2.275 -23.641 0.525 1 98.38 45 PHE B N 1
ATOM 1415 C CA . PHE B 1 45 ? 2.66 -24.75 -0.338 1 98.38 45 PHE B CA 1
ATOM 1416 C C . PHE B 1 45 ? 3.84 -24.359 -1.223 1 98.38 45 PHE B C 1
ATOM 1418 O O . PHE B 1 45 ? 3.891 -23.25 -1.746 1 98.38 45 PHE B O 1
ATOM 1425 N N . VAL B 1 46 ? 4.789 -25.25 -1.382 1 97.38 46 VAL B N 1
ATOM 1426 C CA . VAL B 1 46 ? 5.98 -25 -2.184 1 97.38 46 VAL B CA 1
ATOM 1427 C C . VAL B 1 46 ? 6.293 -26.234 -3.041 1 97.38 46 VAL B C 1
ATOM 1429 O O . VAL B 1 46 ? 6.52 -27.312 -2.516 1 97.38 46 VAL B O 1
ATOM 1432 N N . ASP B 1 47 ? 6.195 -26.078 -4.289 1 96.19 47 ASP B N 1
ATOM 1433 C CA . ASP B 1 47 ? 6.652 -27.047 -5.281 1 96.19 47 ASP B CA 1
ATOM 1434 C C . ASP B 1 47 ? 7.805 -26.484 -6.109 1 96.19 47 ASP B C 1
ATOM 1436 O O . ASP B 1 47 ? 7.594 -25.953 -7.203 1 96.19 47 ASP B O 1
ATOM 1440 N N . ARG B 1 48 ? 9.031 -26.688 -5.664 1 90.81 48 ARG B N 1
ATOM 1441 C CA . ARG B 1 48 ? 10.219 -26.094 -6.27 1 90.81 48 ARG B CA 1
ATOM 1442 C C . ARG B 1 48 ? 10.453 -26.641 -7.672 1 90.81 48 ARG B C 1
ATOM 1444 O O . ARG B 1 48 ? 10.844 -25.906 -8.578 1 90.81 48 ARG B O 1
ATOM 1451 N N . ASP B 1 49 ? 10.219 -27.859 -7.781 1 91.69 49 ASP B N 1
ATOM 1452 C CA . ASP B 1 49 ? 10.5 -28.547 -9.039 1 91.69 49 ASP B CA 1
ATOM 1453 C C . ASP B 1 49 ? 9.641 -27.984 -10.172 1 91.69 49 ASP B C 1
ATOM 1455 O O . ASP B 1 49 ? 10.086 -27.875 -11.312 1 91.69 49 ASP B O 1
ATOM 1459 N N . ASN B 1 50 ? 8.469 -27.5 -9.852 1 93.94 50 ASN B N 1
ATOM 1460 C CA . ASN B 1 50 ? 7.543 -27.016 -10.875 1 93.94 50 ASN B CA 1
ATOM 1461 C C . ASN B 1 50 ? 7.359 -25.516 -10.797 1 93.94 50 ASN B C 1
ATOM 1463 O O . ASN B 1 50 ? 6.531 -24.938 -11.516 1 93.94 50 ASN B O 1
ATOM 1467 N N . GLY B 1 51 ? 8.039 -24.891 -9.938 1 94.88 51 GLY B N 1
ATOM 1468 C CA . GLY B 1 51 ? 7.965 -23.438 -9.805 1 94.88 51 GLY B CA 1
ATOM 1469 C C . GLY B 1 51 ? 6.598 -22.953 -9.367 1 94.88 51 GLY B C 1
ATOM 1470 O O . GLY B 1 51 ? 6.09 -21.953 -9.891 1 94.88 51 GLY B O 1
ATOM 1471 N N . LYS B 1 52 ? 5.973 -23.672 -8.547 1 96.69 52 LYS B N 1
ATOM 1472 C CA . LYS B 1 52 ? 4.625 -23.375 -8.07 1 96.69 52 LYS B CA 1
ATOM 1473 C C . LYS B 1 52 ? 4.617 -23.125 -6.562 1 96.69 52 LYS B C 1
ATOM 1475 O O . LYS B 1 52 ? 5.168 -23.922 -5.797 1 96.69 52 LYS B O 1
ATOM 1480 N N . LEU B 1 53 ? 4.109 -21.984 -6.172 1 98.19 53 LEU B N 1
ATOM 1481 C CA . LEU B 1 53 ? 3.857 -21.672 -4.77 1 98.19 53 LEU B CA 1
ATOM 1482 C C . LEU B 1 53 ? 2.383 -21.359 -4.539 1 98.19 53 LEU B C 1
ATOM 1484 O O . LEU B 1 53 ? 1.67 -20.969 -5.473 1 98.19 53 LEU B O 1
ATOM 1488 N N . ILE B 1 54 ? 1.914 -21.578 -3.291 1 98.75 54 ILE B N 1
ATOM 1489 C CA . ILE B 1 54 ? 0.588 -21.109 -2.904 1 98.75 54 ILE B CA 1
ATOM 1490 C C . ILE B 1 54 ? 0.71 -20.078 -1.776 1 98.75 54 ILE B C 1
ATOM 1492 O O . ILE B 1 54 ? 1.321 -20.359 -0.742 1 98.75 54 ILE B O 1
ATOM 1496 N N . LEU B 1 55 ? 0.161 -18.906 -2.025 1 98.38 55 LEU B N 1
ATOM 1497 C CA . LEU B 1 55 ? 0.171 -17.812 -1.069 1 98.38 55 LEU B CA 1
ATOM 1498 C C . LEU B 1 55 ? -1.163 -17.719 -0.336 1 98.38 55 LEU B C 1
ATOM 1500 O O . LEU B 1 55 ? -2.225 -17.781 -0.96 1 98.38 55 LEU B O 1
ATOM 1504 N N . ASP B 1 56 ? -1.114 -17.609 0.964 1 98 56 ASP B N 1
ATOM 1505 C CA . ASP B 1 56 ? -2.27 -17.391 1.83 1 98 56 ASP B CA 1
ATOM 1506 C C . ASP B 1 56 ? -2.191 -16.047 2.527 1 98 56 ASP B C 1
ATOM 1508 O O . ASP B 1 56 ? -1.281 -15.797 3.32 1 98 56 ASP B O 1
ATOM 1512 N N . ASP B 1 57 ? -3.131 -15.188 2.227 1 95.38 57 ASP B N 1
ATOM 1513 C CA . ASP B 1 57 ? -3.066 -13.867 2.836 1 95.38 57 ASP B CA 1
ATOM 1514 C C . ASP B 1 57 ? -4.047 -13.75 4 1 95.38 57 ASP B C 1
ATOM 1516 O O . ASP B 1 57 ? -4.312 -12.648 4.484 1 95.38 57 ASP B O 1
ATOM 1520 N N . GLY B 1 58 ? -4.668 -14.844 4.457 1 94.19 58 GLY B N 1
ATOM 1521 C CA . GLY B 1 58 ? -5.645 -14.859 5.531 1 94.19 58 GLY B CA 1
ATOM 1522 C C . GLY B 1 58 ? -7.078 -14.852 5.035 1 94.19 58 GLY B C 1
ATOM 1523 O O . GLY B 1 58 ? -7.992 -15.266 5.746 1 94.19 58 GLY B O 1
ATOM 1524 N N . THR B 1 59 ? -7.309 -14.344 3.822 1 95.69 59 THR B N 1
ATOM 1525 C CA . THR B 1 59 ? -8.656 -14.273 3.271 1 95.69 59 THR B CA 1
ATOM 1526 C C . THR B 1 59 ? -8.875 -15.391 2.25 1 95.69 59 THR B C 1
ATOM 1528 O O . THR B 1 59 ? -10.016 -15.688 1.891 1 95.69 59 THR B O 1
ATOM 1531 N N . GLY B 1 60 ? -7.887 -15.906 1.739 1 96.5 60 GLY B N 1
ATOM 1532 C CA . GLY B 1 60 ? -7.879 -16.953 0.736 1 96.5 60 GLY B CA 1
ATOM 1533 C C . GLY B 1 60 ? -6.488 -17.297 0.238 1 96.5 60 GLY B C 1
ATOM 1534 O O . GLY B 1 60 ? -5.492 -16.844 0.795 1 96.5 60 GLY B O 1
ATOM 1535 N N . THR B 1 61 ? -6.465 -18.125 -0.772 1 97.62 61 THR B N 1
ATOM 1536 C CA . THR B 1 61 ? -5.184 -18.547 -1.33 1 97.62 61 THR B CA 1
ATOM 1537 C C . THR B 1 61 ? -5.141 -18.297 -2.834 1 97.62 61 THR B C 1
ATOM 1539 O O . THR B 1 61 ? -6.184 -18.156 -3.477 1 97.62 61 THR B O 1
ATOM 1542 N N . VAL B 1 62 ? -3.9 -18.219 -3.326 1 98.25 62 VAL B N 1
ATOM 1543 C CA . VAL B 1 62 ? -3.707 -18.078 -4.766 1 98.25 62 VAL B CA 1
ATOM 1544 C C . VAL B 1 62 ? -2.402 -18.75 -5.18 1 98.25 62 VAL B C 1
ATOM 1546 O O . VAL B 1 62 ? -1.425 -18.75 -4.43 1 98.25 62 VAL B O 1
ATOM 1549 N N . GLU B 1 63 ? -2.469 -19.281 -6.336 1 98.25 63 GLU B N 1
ATOM 1550 C CA . GLU B 1 63 ? -1.279 -19.938 -6.875 1 98.25 63 GLU B CA 1
ATOM 1551 C C . GLU B 1 63 ? -0.349 -18.922 -7.535 1 98.25 63 GLU B C 1
ATOM 1553 O O . GLU B 1 63 ? -0.797 -18.062 -8.305 1 98.25 63 GLU B O 1
ATOM 1558 N N . LEU B 1 64 ? 0.933 -19.016 -7.195 1 98.19 64 LEU B N 1
ATOM 1559 C CA . LEU B 1 64 ? 1.996 -18.234 -7.809 1 98.19 64 LEU B CA 1
ATOM 1560 C C . LEU B 1 64 ? 2.803 -19.078 -8.789 1 98.19 64 LEU B C 1
ATOM 1562 O O . LEU B 1 64 ? 3.254 -20.172 -8.445 1 98.19 64 LEU B O 1
ATOM 1566 N N . SER B 1 65 ? 2.912 -18.531 -9.906 1 97.75 65 SER B N 1
ATOM 1567 C CA . SER B 1 65 ? 3.752 -19.203 -10.898 1 97.75 65 SER B CA 1
ATOM 1568 C C . SER B 1 65 ? 5.094 -18.484 -11.047 1 97.75 65 SER B C 1
ATOM 1570 O O . SER B 1 65 ? 5.145 -17.328 -11.445 1 97.75 65 SER B O 1
ATOM 1572 N N . LEU B 1 66 ? 6.164 -19.203 -10.742 1 96.5 66 LEU B N 1
ATOM 1573 C CA . LEU B 1 66 ? 7.504 -18.625 -10.789 1 96.5 66 LEU B CA 1
ATOM 1574 C C . LEU B 1 66 ? 8.164 -18.906 -12.133 1 96.5 66 LEU B C 1
ATOM 1576 O O . LEU B 1 66 ? 7.961 -19.969 -12.727 1 96.5 66 LEU B O 1
ATOM 1580 N N . SER B 1 67 ? 8.898 -17.891 -12.539 1 90.56 67 SER B N 1
ATOM 1581 C CA . SER B 1 67 ? 9.703 -18.094 -13.75 1 90.56 67 SER B CA 1
ATOM 1582 C C . SER B 1 67 ? 11.125 -17.578 -13.555 1 90.56 67 SER B C 1
ATOM 1584 O O . SER B 1 67 ? 11.422 -16.906 -12.562 1 90.56 67 SER B O 1
ATOM 1586 N N . GLY B 1 68 ? 11.984 -18.062 -14.391 1 87.19 68 GLY B N 1
ATOM 1587 C CA . GLY B 1 68 ? 13.352 -17.578 -14.445 1 87.19 68 GLY B CA 1
ATOM 1588 C C . GLY B 1 68 ? 14.102 -17.734 -13.133 1 87.19 68 GLY B C 1
ATOM 1589 O O . GLY B 1 68 ? 14.117 -18.828 -12.555 1 87.19 68 GLY B O 1
ATOM 1590 N N . ASP B 1 69 ? 14.766 -16.609 -12.68 1 83.56 69 ASP B N 1
ATOM 1591 C CA . ASP B 1 69 ? 15.68 -16.594 -11.547 1 83.56 69 ASP B CA 1
ATOM 1592 C C . ASP B 1 69 ? 14.93 -16.875 -10.242 1 83.56 69 ASP B C 1
ATOM 1594 O O . ASP B 1 69 ? 15.523 -17.344 -9.266 1 83.56 69 ASP B O 1
ATOM 1598 N N . PHE B 1 70 ? 13.656 -16.672 -10.258 1 84.31 70 PHE B N 1
ATOM 1599 C CA . PHE B 1 70 ? 12.906 -16.859 -9.023 1 84.31 70 PHE B CA 1
ATOM 1600 C C . PHE B 1 70 ? 12.812 -18.328 -8.656 1 84.31 70 PHE B C 1
ATOM 1602 O O . PHE B 1 70 ? 12.719 -18.688 -7.48 1 84.31 70 PHE B O 1
ATOM 1609 N N . ARG B 1 71 ? 12.859 -19.141 -9.633 1 86.19 71 ARG B N 1
ATOM 1610 C CA . ARG B 1 71 ? 12.75 -20.562 -9.383 1 86.19 71 ARG B CA 1
ATOM 1611 C C . ARG B 1 71 ? 13.945 -21.078 -8.594 1 86.19 71 ARG B C 1
ATOM 1613 O O . ARG B 1 71 ? 13.867 -22.125 -7.934 1 86.19 71 ARG B O 1
ATOM 1620 N N . GLN B 1 72 ? 14.961 -20.328 -8.625 1 86.19 72 GLN B N 1
ATOM 1621 C CA . GLN B 1 72 ? 16.203 -20.797 -8.016 1 86.19 72 GLN B CA 1
ATOM 1622 C C . GLN B 1 72 ? 16.297 -20.344 -6.559 1 86.19 72 GLN B C 1
ATOM 1624 O O . GLN B 1 72 ? 17.188 -20.797 -5.824 1 86.19 72 GLN B O 1
ATOM 1629 N N . ARG B 1 73 ? 15.469 -19.5 -6.156 1 88.62 73 ARG B N 1
ATOM 1630 C CA . ARG B 1 73 ? 15.516 -19 -4.785 1 88.62 73 ARG B CA 1
ATOM 1631 C C . ARG B 1 73 ? 14.938 -20.031 -3.814 1 88.62 73 ARG B C 1
ATOM 1633 O O . ARG B 1 73 ? 14.016 -20.766 -4.164 1 88.62 73 ARG B O 1
ATOM 1640 N N . PRO B 1 74 ? 15.469 -20.016 -2.59 1 92.44 74 PRO B N 1
ATOM 1641 C CA . PRO B 1 74 ? 15.047 -21.016 -1.609 1 92.44 74 PRO B CA 1
ATOM 1642 C C . PRO B 1 74 ? 13.742 -20.656 -0.917 1 92.44 74 PRO B C 1
ATOM 1644 O O . PRO B 1 74 ? 13.711 -20.469 0.303 1 92.44 74 PRO B O 1
ATOM 1647 N N . TRP B 1 75 ? 12.648 -20.641 -1.629 1 96.12 75 TRP B N 1
ATOM 1648 C CA . TRP B 1 75 ? 11.336 -20.422 -1.045 1 96.12 75 TRP B CA 1
ATOM 1649 C C . TRP B 1 75 ? 10.93 -21.594 -0.146 1 96.12 75 TRP B C 1
ATOM 1651 O O . TRP B 1 75 ? 11.133 -22.75 -0.5 1 96.12 75 TRP B O 1
ATOM 1661 N N . SER B 1 76 ? 10.414 -21.25 1.031 1 96.38 76 SER B N 1
ATOM 1662 C CA . SER B 1 76 ? 10.07 -22.281 1.995 1 96.38 76 SER B CA 1
ATOM 1663 C C . SER B 1 76 ? 8.703 -22.031 2.617 1 96.38 76 SER B C 1
ATOM 1665 O O . SER B 1 76 ? 8.25 -20.891 2.699 1 96.38 76 SER B O 1
ATOM 1667 N N . LEU B 1 77 ? 8.102 -23.109 3.096 1 96.56 77 LEU B N 1
ATOM 1668 C CA . LEU B 1 77 ? 6.848 -23.031 3.828 1 96.56 77 LEU B CA 1
ATOM 1669 C C . LEU B 1 77 ? 6.969 -22.047 5 1 96.56 77 LEU B C 1
ATOM 1671 O O . LEU B 1 77 ? 7.984 -22.047 5.699 1 96.56 77 LEU B O 1
ATOM 1675 N N . GLY B 1 78 ? 5.938 -21.219 5.113 1 96.19 78 GLY B N 1
ATOM 1676 C CA . GLY B 1 78 ? 5.906 -20.344 6.273 1 96.19 78 GLY B CA 1
ATOM 1677 C C . GLY B 1 78 ? 6.508 -18.969 6.008 1 96.19 78 GLY B C 1
ATOM 1678 O O . GLY B 1 78 ? 6.348 -18.047 6.812 1 96.19 78 GLY B O 1
ATOM 1679 N N . MET B 1 79 ? 7.254 -18.812 4.918 1 95.5 79 MET B N 1
ATOM 1680 C CA . MET B 1 79 ? 7.789 -17.5 4.562 1 95.5 79 MET B CA 1
ATOM 1681 C C . MET B 1 79 ? 6.664 -16.5 4.332 1 95.5 79 MET B C 1
ATOM 1683 O O . MET B 1 79 ? 5.645 -16.828 3.723 1 95.5 79 MET B O 1
ATOM 1687 N N . TYR B 1 80 ? 6.785 -15.328 4.918 1 94.31 80 TYR B N 1
ATOM 1688 C CA . TYR B 1 80 ? 5.918 -14.203 4.59 1 94.31 80 TYR B CA 1
ATOM 1689 C C . TYR B 1 80 ? 6.477 -13.406 3.42 1 94.31 80 TYR B C 1
ATOM 1691 O O . TYR B 1 80 ? 7.586 -12.867 3.5 1 94.31 80 TYR B O 1
ATOM 1699 N N . VAL B 1 81 ? 5.703 -13.242 2.34 1 94.88 81 VAL B N 1
ATOM 1700 C CA . VAL B 1 81 ? 6.281 -12.656 1.133 1 94.88 81 VAL B CA 1
ATOM 1701 C C . VAL B 1 81 ? 5.352 -11.578 0.583 1 94.88 81 VAL B C 1
ATOM 1703 O O . VAL B 1 81 ? 4.164 -11.547 0.911 1 94.88 81 VAL B O 1
ATOM 1706 N N . MET B 1 82 ? 5.91 -10.695 -0.125 1 93.44 82 MET B N 1
ATOM 1707 C CA . MET B 1 82 ? 5.211 -9.773 -1.015 1 93.44 82 MET B CA 1
ATOM 1708 C C . MET B 1 82 ? 5.375 -10.195 -2.471 1 93.44 82 MET B C 1
ATOM 1710 O O . MET B 1 82 ? 6.465 -10.578 -2.891 1 93.44 82 MET B O 1
ATOM 1714 N N . VAL B 1 83 ? 4.27 -10.125 -3.217 1 95.12 83 VAL B N 1
ATOM 1715 C CA . VAL B 1 83 ? 4.312 -10.586 -4.602 1 95.12 83 VAL B CA 1
ATOM 1716 C C . VAL B 1 83 ? 3.627 -9.57 -5.508 1 95.12 83 VAL B C 1
ATOM 1718 O O . VAL B 1 83 ? 2.564 -9.039 -5.164 1 95.12 83 VAL B O 1
ATOM 1721 N N . VAL B 1 84 ? 4.203 -9.266 -6.605 1 93.44 84 VAL B N 1
ATOM 1722 C CA . VAL B 1 84 ? 3.59 -8.547 -7.715 1 93.44 84 VAL B CA 1
ATOM 1723 C C . VAL B 1 84 ? 3.65 -9.398 -8.977 1 93.44 84 VAL B C 1
ATOM 1725 O O . VAL B 1 84 ? 4.703 -9.945 -9.312 1 93.44 84 VAL B O 1
ATOM 1728 N N . GLY B 1 85 ? 2.533 -9.453 -9.625 1 94.25 85 GLY B N 1
ATOM 1729 C CA . GLY B 1 85 ? 2.531 -10.242 -10.844 1 94.25 85 GLY B CA 1
ATOM 1730 C C . GLY B 1 85 ? 1.266 -10.07 -11.664 1 94.25 85 GLY B C 1
ATOM 1731 O O . GLY B 1 85 ? 0.333 -9.391 -11.234 1 94.25 85 GLY B O 1
ATOM 1732 N N . ALA B 1 86 ? 1.272 -10.664 -12.828 1 93.31 86 ALA B N 1
ATOM 1733 C CA . ALA B 1 86 ? 0.114 -10.633 -13.711 1 93.31 86 ALA B CA 1
ATOM 1734 C C . ALA B 1 86 ? -0.953 -11.625 -13.258 1 93.31 86 ALA B C 1
ATOM 1736 O O . ALA B 1 86 ? -0.642 -12.773 -12.93 1 93.31 86 ALA B O 1
ATOM 1737 N N . TYR B 1 87 ? -2.129 -11.109 -13.148 1 94.69 87 TYR B N 1
ATOM 1738 C CA . TYR B 1 87 ? -3.248 -12 -12.867 1 94.69 87 TYR B CA 1
ATOM 1739 C C . TYR B 1 87 ? -3.727 -12.695 -14.133 1 94.69 87 TYR B C 1
ATOM 1741 O O . TYR B 1 87 ? -4.133 -12.039 -15.094 1 94.69 87 TYR B O 1
ATOM 1749 N N . VAL B 1 88 ? -3.697 -13.984 -14.133 1 93.44 88 VAL B N 1
ATOM 1750 C CA . VAL B 1 88 ? -4.059 -14.766 -15.312 1 93.44 88 VAL B CA 1
ATOM 1751 C C . VAL B 1 88 ? -5.297 -15.609 -15.008 1 93.44 88 VAL B C 1
ATOM 1753 O O . VAL B 1 88 ? -5.25 -16.531 -14.188 1 93.44 88 VAL B O 1
ATOM 1756 N N . VAL B 1 89 ? -6.312 -15.258 -15.648 1 91.88 89 VAL B N 1
ATOM 1757 C CA . VAL B 1 89 ? -7.555 -16.016 -15.508 1 91.88 89 VAL B CA 1
ATOM 1758 C C . VAL B 1 89 ? -7.5 -17.266 -16.375 1 91.88 89 VAL B C 1
ATOM 1760 O O . VAL B 1 89 ? -7.109 -17.203 -17.547 1 91.88 89 VAL B O 1
ATOM 1763 N N . ARG B 1 90 ? -7.824 -18.344 -15.734 1 90.06 90 ARG B N 1
ATOM 1764 C CA . ARG B 1 90 ? -7.82 -19.594 -16.484 1 90.06 90 ARG B CA 1
ATOM 1765 C C . ARG B 1 90 ? -9.219 -20.203 -16.531 1 90.06 90 ARG B C 1
ATOM 1767 O O . ARG B 1 90 ? -10.023 -20 -15.625 1 90.06 90 ARG B O 1
ATOM 1774 N N . THR B 1 91 ? -9.375 -20.938 -17.703 1 85.62 91 THR B N 1
ATOM 1775 C CA . THR B 1 91 ? -10.641 -21.625 -17.891 1 85.62 91 THR B CA 1
ATOM 1776 C C . THR B 1 91 ? -10.617 -23 -17.219 1 85.62 91 THR B C 1
ATOM 1778 O O . THR B 1 91 ? -9.719 -23.797 -17.469 1 85.62 91 THR B O 1
ATOM 1781 N N . ASN B 1 92 ? -11.555 -23.344 -16.312 1 89.31 92 ASN B N 1
ATOM 1782 C CA . ASN B 1 92 ? -11.75 -24.625 -15.641 1 89.31 92 ASN B CA 1
ATOM 1783 C C . ASN B 1 92 ? -10.617 -24.922 -14.664 1 89.31 92 ASN B C 1
ATOM 1785 O O . ASN B 1 92 ? -10.422 -26.062 -14.266 1 89.31 92 ASN B O 1
ATOM 1789 N N . GLU B 1 93 ? -9.719 -24.047 -14.516 1 91.06 93 GLU B N 1
ATOM 1790 C CA . GLU B 1 93 ? -8.648 -24.109 -13.523 1 91.06 93 GLU B CA 1
ATOM 1791 C C . GLU B 1 93 ? -8.586 -22.844 -12.688 1 91.06 93 GLU B C 1
ATOM 1793 O O . GLU B 1 93 ? -9.016 -21.781 -13.141 1 91.06 93 GLU B O 1
ATOM 1798 N N . PRO B 1 94 ? -8.109 -22.953 -11.523 1 91.88 94 PRO B N 1
ATOM 1799 C CA . PRO B 1 94 ? -7.98 -21.734 -10.719 1 91.88 94 PRO B CA 1
ATOM 1800 C C . PRO B 1 94 ? -7.039 -20.719 -11.352 1 91.88 94 PRO B C 1
ATOM 1802 O O . PRO B 1 94 ? -6.031 -21.094 -11.953 1 91.88 94 PRO B O 1
ATOM 1805 N N . SER B 1 95 ? -7.391 -19.484 -11.234 1 94.88 95 SER B N 1
ATOM 1806 C CA . SER B 1 95 ? -6.531 -18.406 -11.711 1 94.88 95 SER B CA 1
ATOM 1807 C C . SER B 1 95 ? -5.191 -18.406 -10.984 1 94.88 95 SER B C 1
ATOM 1809 O O . SER B 1 95 ? -5.07 -18.953 -9.883 1 94.88 95 SER B O 1
ATOM 1811 N N . ILE B 1 96 ? -4.188 -17.75 -11.672 1 96.56 96 ILE B N 1
ATOM 1812 C CA . ILE B 1 96 ? -2.852 -17.75 -11.086 1 96.56 96 ILE B CA 1
ATOM 1813 C C . ILE B 1 96 ? -2.25 -16.344 -11.195 1 96.56 96 ILE B C 1
ATOM 1815 O O . ILE B 1 96 ? -2.764 -15.5 -11.922 1 96.56 96 ILE B O 1
ATOM 1819 N N . ILE B 1 97 ? -1.263 -16.109 -10.359 1 97.25 97 ILE B N 1
ATOM 1820 C CA . ILE B 1 97 ? -0.409 -14.93 -10.508 1 97.25 97 ILE B CA 1
ATOM 1821 C C . ILE B 1 97 ? 0.907 -15.328 -11.172 1 97.25 97 ILE B C 1
ATOM 1823 O O . ILE B 1 97 ? 1.668 -16.125 -10.625 1 97.25 97 ILE B O 1
ATOM 1827 N N . ALA B 1 98 ? 1.097 -14.812 -12.359 1 96.56 98 ALA B N 1
ATOM 1828 C CA . ALA B 1 98 ? 2.426 -14.93 -12.945 1 96.56 98 ALA B CA 1
ATOM 1829 C C . ALA B 1 98 ? 3.389 -13.914 -12.336 1 96.56 98 ALA B C 1
ATOM 1831 O O . ALA B 1 98 ? 3.291 -12.719 -12.609 1 96.56 98 ALA B O 1
ATOM 1832 N N . VAL B 1 99 ? 4.367 -14.391 -11.609 1 95.94 99 VAL B N 1
ATOM 1833 C CA . VAL B 1 99 ? 5.137 -13.539 -10.711 1 95.94 99 VAL B CA 1
ATOM 1834 C C . VAL B 1 99 ? 6.133 -12.703 -11.508 1 95.94 99 VAL B C 1
ATOM 1836 O O . VAL B 1 99 ? 6.906 -13.242 -12.305 1 95.94 99 VAL B O 1
ATOM 1839 N N . HIS B 1 100 ? 6.055 -11.406 -11.273 1 92.88 100 HIS B N 1
ATOM 1840 C CA . HIS B 1 100 ? 7.059 -10.469 -11.75 1 92.88 100 HIS B CA 1
ATOM 1841 C C . HIS B 1 100 ? 8.086 -10.164 -10.664 1 92.88 100 HIS B C 1
ATOM 1843 O O . HIS B 1 100 ? 9.273 -10 -10.961 1 92.88 100 HIS B O 1
ATOM 1849 N N . LYS B 1 101 ? 7.672 -10.078 -9.492 1 91.38 101 LYS B N 1
ATOM 1850 C CA . LYS B 1 101 ? 8.5 -9.773 -8.336 1 91.38 101 LYS B CA 1
ATOM 1851 C C . LYS B 1 101 ? 8 -10.508 -7.09 1 91.38 101 LYS B C 1
ATOM 1853 O O . LYS B 1 101 ? 6.793 -10.586 -6.855 1 91.38 101 LYS B O 1
ATOM 1858 N N . ILE B 1 102 ? 8.93 -11.016 -6.324 1 93.69 102 ILE B N 1
ATOM 1859 C CA . ILE B 1 102 ? 8.609 -11.656 -5.055 1 93.69 102 ILE B CA 1
ATOM 1860 C C . ILE B 1 102 ? 9.711 -11.367 -4.035 1 93.69 102 ILE B C 1
ATOM 1862 O O . ILE B 1 102 ? 10.898 -11.461 -4.352 1 93.69 102 ILE B O 1
ATOM 1866 N N . VAL B 1 103 ? 9.305 -10.898 -2.9 1 91.44 103 VAL B N 1
ATOM 1867 C CA . VAL B 1 103 ? 10.25 -10.492 -1.866 1 91.44 103 VAL B CA 1
ATOM 1868 C C . VAL B 1 103 ? 9.945 -11.234 -0.567 1 91.44 103 VAL B C 1
ATOM 1870 O O . VAL B 1 103 ? 8.797 -11.266 -0.119 1 91.44 103 VAL B O 1
ATOM 1873 N N . ASP B 1 104 ? 10.992 -11.867 -0.057 1 92.56 104 ASP B N 1
ATOM 1874 C CA . ASP B 1 104 ? 10.883 -12.484 1.263 1 92.56 104 ASP B CA 1
ATOM 1875 C C . ASP B 1 104 ? 10.875 -11.422 2.363 1 92.56 104 ASP B C 1
ATOM 1877 O O . ASP B 1 104 ? 11.883 -10.75 2.592 1 92.56 104 ASP B O 1
ATOM 1881 N N . LEU B 1 105 ? 9.727 -11.344 3.105 1 90.12 105 LEU B N 1
ATOM 1882 C CA . LEU B 1 105 ? 9.578 -10.344 4.156 1 90.12 105 LEU B CA 1
ATOM 1883 C C . LEU B 1 105 ? 9.648 -10.992 5.535 1 90.12 105 LEU B C 1
ATOM 1885 O O . LEU B 1 105 ? 9.359 -10.344 6.543 1 90.12 105 LEU B O 1
ATOM 1889 N N . SER B 1 106 ? 10.039 -12.109 5.688 1 89.44 106 SER B N 1
ATOM 1890 C CA . SER B 1 106 ? 9.977 -12.891 6.918 1 89.44 106 SER B CA 1
ATOM 1891 C C . SER B 1 106 ? 10.812 -12.25 8.023 1 89.44 1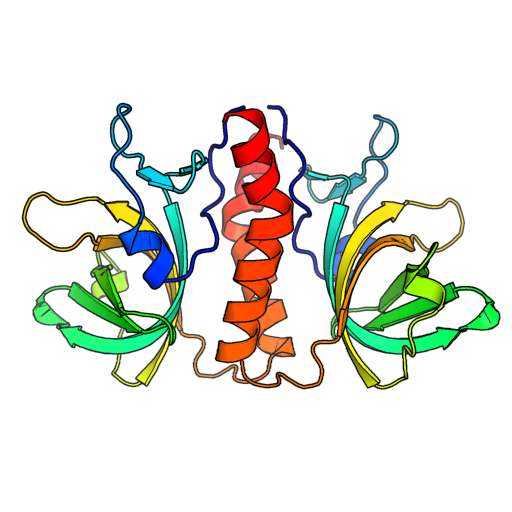06 SER B C 1
ATOM 1893 O O . SER B 1 106 ? 10.453 -12.32 9.203 1 89.44 106 SER B O 1
ATOM 1895 N N . LYS B 1 107 ? 11.852 -11.648 7.695 1 86.44 107 LYS B N 1
ATOM 1896 C CA . LYS B 1 107 ? 12.773 -11.094 8.68 1 86.44 107 LYS B CA 1
ATOM 1897 C C . LYS B 1 107 ? 12.32 -9.719 9.141 1 86.44 107 LYS B C 1
ATOM 1899 O O . LYS B 1 107 ? 12.984 -9.086 9.977 1 86.44 107 LYS B O 1
ATOM 1904 N N . PHE B 1 108 ? 11.211 -9.258 8.664 1 82.38 108 PHE B N 1
ATOM 1905 C CA . PHE B 1 108 ? 10.734 -7.918 8.992 1 82.38 108 PHE B CA 1
ATOM 1906 C C . PHE B 1 108 ? 9.312 -7.973 9.539 1 82.38 108 PHE B C 1
ATOM 1908 O O . PHE B 1 108 ? 8.367 -7.516 8.891 1 82.38 108 PHE B O 1
ATOM 1915 N N . PRO B 1 109 ? 9.219 -8.375 10.758 1 74.81 109 PRO B N 1
ATOM 1916 C CA . PRO B 1 109 ? 7.879 -8.609 11.305 1 74.81 109 PRO B CA 1
ATOM 1917 C C . PRO B 1 109 ? 7.199 -7.32 11.766 1 74.81 109 PRO B C 1
ATOM 1919 O O . PRO B 1 109 ? 5.977 -7.289 11.922 1 74.81 109 PRO B O 1
ATOM 1922 N N . GLY B 1 110 ? 7.902 -6.336 11.859 1 81.25 110 GLY B N 1
ATOM 1923 C CA . GLY B 1 110 ? 7.324 -5.113 12.398 1 81.25 110 GLY B CA 1
ATOM 1924 C C . GLY B 1 110 ? 6.652 -4.258 11.344 1 81.25 110 GLY B C 1
ATOM 1925 O O . GLY B 1 110 ? 7.113 -4.199 10.195 1 81.25 110 GLY B O 1
ATOM 1926 N N . ARG B 1 111 ? 5.586 -3.641 11.664 1 80.5 111 ARG B N 1
ATOM 1927 C CA . ARG B 1 111 ? 4.777 -2.842 10.75 1 80.5 111 ARG B CA 1
ATOM 1928 C C . ARG B 1 111 ? 5.59 -1.691 10.164 1 80.5 111 ARG B C 1
ATOM 1930 O O . ARG B 1 111 ? 5.422 -1.34 8.992 1 80.5 111 ARG B O 1
ATOM 1937 N N . GLU B 1 112 ? 6.48 -1.17 11 1 82.5 112 GLU B N 1
ATOM 1938 C CA . GLU B 1 112 ? 7.262 -0.042 10.508 1 82.5 112 GLU B CA 1
ATOM 1939 C C . GLU B 1 112 ? 8.25 -0.486 9.43 1 82.5 112 GLU B C 1
ATOM 1941 O O . GLU B 1 112 ? 8.398 0.178 8.406 1 82.5 112 GLU B O 1
ATOM 1946 N N . ALA B 1 113 ? 8.914 -1.514 9.773 1 83.88 113 ALA B N 1
ATOM 1947 C CA . ALA B 1 113 ? 9.852 -2.068 8.797 1 83.88 113 ALA B CA 1
ATOM 1948 C C . ALA B 1 113 ? 9.125 -2.502 7.527 1 83.88 113 ALA B C 1
ATOM 1950 O O . ALA B 1 113 ? 9.633 -2.297 6.418 1 83.88 113 ALA B O 1
ATOM 1951 N N . MET B 1 114 ? 7.953 -2.973 7.652 1 85.69 114 MET B N 1
ATOM 1952 C CA . MET B 1 114 ? 7.176 -3.428 6.504 1 85.69 114 MET B CA 1
ATOM 1953 C C . MET B 1 114 ? 6.75 -2.248 5.633 1 85.69 114 MET B C 1
ATOM 1955 O O . MET B 1 114 ? 6.805 -2.326 4.406 1 85.69 114 MET B O 1
ATOM 1959 N N . TRP B 1 115 ? 6.359 -1.219 6.34 1 88.75 115 TRP B N 1
ATOM 1960 C CA . TRP B 1 115 ? 5.957 -0.035 5.586 1 88.75 115 TRP B CA 1
ATOM 1961 C C . TRP B 1 115 ? 7.117 0.494 4.746 1 88.75 115 TRP B C 1
ATOM 1963 O O . TRP B 1 115 ? 6.949 0.794 3.562 1 88.75 115 TRP B O 1
ATOM 1973 N N . TYR B 1 116 ? 8.25 0.541 5.398 1 87.56 116 TYR B N 1
ATOM 1974 C CA . TYR B 1 116 ? 9.445 1 4.703 1 87.56 116 TYR B CA 1
ATOM 1975 C C . TYR B 1 116 ? 9.703 0.162 3.457 1 87.56 116 TYR B C 1
ATOM 1977 O O . TYR B 1 116 ? 9.898 0.704 2.365 1 87.56 116 TYR B O 1
ATOM 1985 N N . LEU B 1 117 ? 9.688 -1.093 3.633 1 85.62 117 LEU B N 1
ATOM 1986 C CA . LEU B 1 117 ? 9.977 -2.004 2.531 1 85.62 117 LEU B CA 1
ATOM 1987 C C . LEU B 1 117 ? 8.922 -1.885 1.437 1 85.62 117 LEU B C 1
ATOM 1989 O O . LEU B 1 117 ? 9.25 -1.853 0.249 1 85.62 117 LEU B O 1
ATOM 1993 N N . GLU B 1 118 ? 7.676 -1.776 1.772 1 85.31 118 GLU B N 1
ATOM 1994 C CA . GLU B 1 118 ? 6.578 -1.62 0.824 1 85.31 118 GLU B CA 1
ATOM 1995 C C . GLU B 1 118 ? 6.738 -0.348 -0.003 1 85.31 118 GLU B C 1
ATOM 1997 O O . GLU B 1 118 ? 6.586 -0.373 -1.227 1 85.31 118 GLU B O 1
ATOM 2002 N N . VAL B 1 119 ? 7.004 0.739 0.718 1 87.31 119 VAL B N 1
ATOM 2003 C CA . VAL B 1 119 ? 7.141 2.02 0.033 1 87.31 119 VAL B CA 1
ATOM 2004 C C . VAL B 1 119 ? 8.32 1.966 -0.933 1 87.31 119 VAL B C 1
ATOM 2006 O O . VAL B 1 119 ? 8.211 2.396 -2.084 1 87.31 119 VAL B O 1
ATOM 2009 N N . MET B 1 120 ? 9.406 1.399 -0.531 1 85.38 120 MET B N 1
ATOM 2010 C CA . MET B 1 120 ? 10.594 1.311 -1.383 1 85.38 120 MET B CA 1
ATOM 2011 C C . MET B 1 120 ? 10.312 0.454 -2.613 1 85.38 120 MET 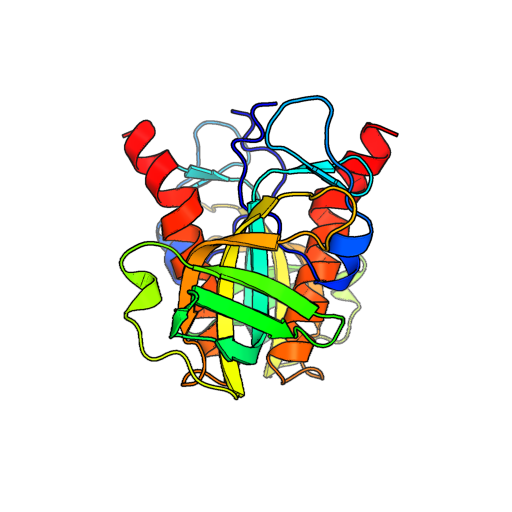B C 1
ATOM 2013 O O . MET B 1 120 ? 10.727 0.8 -3.723 1 85.38 120 MET B O 1
ATOM 2017 N N . GLU B 1 121 ? 9.648 -0.614 -2.357 1 81.94 121 GLU B N 1
ATOM 2018 C CA . GLU B 1 121 ? 9.328 -1.485 -3.484 1 81.94 121 GLU B CA 1
ATOM 2019 C C . GLU B 1 121 ? 8.359 -0.804 -4.453 1 81.94 121 GLU B C 1
ATOM 2021 O O . GLU B 1 121 ? 8.516 -0.91 -5.672 1 81.94 121 GLU B O 1
ATOM 2026 N N . ALA B 1 122 ? 7.352 -0.129 -3.961 1 81.25 122 ALA B N 1
ATOM 2027 C CA . ALA B 1 122 ? 6.434 0.635 -4.801 1 81.25 122 ALA B CA 1
ATOM 2028 C C . ALA B 1 122 ? 7.184 1.673 -5.633 1 81.25 122 ALA B C 1
ATOM 2030 O O . ALA B 1 122 ? 6.898 1.852 -6.816 1 81.25 122 ALA B O 1
ATOM 2031 N N . TYR B 1 123 ? 8.07 2.316 -4.961 1 80.94 123 TYR B N 1
ATOM 2032 C CA . TYR B 1 123 ? 8.859 3.324 -5.66 1 80.94 123 TYR B CA 1
ATOM 2033 C C . TYR B 1 123 ? 9.625 2.709 -6.828 1 80.94 123 TYR B C 1
ATOM 2035 O O . TYR B 1 123 ? 9.586 3.232 -7.941 1 80.94 123 TYR B O 1
ATOM 2043 N N . LYS B 1 124 ? 10.25 1.63 -6.594 1 79 124 LYS B N 1
ATOM 2044 C CA . LYS B 1 124 ? 11.055 0.965 -7.613 1 79 124 LYS B CA 1
ATOM 2045 C C . LYS B 1 124 ? 10.18 0.456 -8.758 1 79 124 LYS B C 1
ATOM 2047 O O . LYS B 1 124 ? 10.555 0.557 -9.93 1 79 124 LYS B O 1
ATOM 2052 N N . MET B 1 125 ? 9.07 0.039 -8.438 1 74.06 125 MET B N 1
ATOM 2053 C CA . MET B 1 125 ? 8.242 -0.646 -9.43 1 74.06 125 MET B CA 1
ATOM 2054 C C . MET B 1 125 ? 7.367 0.344 -10.188 1 74.06 125 MET B C 1
ATOM 2056 O O . MET B 1 125 ? 7.16 0.202 -11.391 1 74.06 125 MET B O 1
ATOM 2060 N N . PHE B 1 126 ? 6.918 1.302 -9.531 1 73.06 126 PHE B N 1
ATOM 2061 C CA . PHE B 1 126 ? 5.836 2.074 -10.133 1 73.06 126 PHE B CA 1
ATOM 2062 C C . PHE B 1 126 ? 6.27 3.516 -10.367 1 73.06 126 PHE B C 1
ATOM 2064 O O . PHE B 1 126 ? 5.727 4.195 -11.242 1 73.06 126 PHE B O 1
ATOM 2071 N N . TYR B 1 127 ? 7.262 3.93 -9.633 1 70.12 127 TYR B N 1
ATOM 2072 C CA . TYR B 1 127 ? 7.578 5.352 -9.711 1 70.12 127 TYR B CA 1
ATOM 2073 C C . TYR B 1 127 ? 8.867 5.582 -10.492 1 70.12 127 TYR B C 1
ATOM 2075 O O . TYR B 1 127 ? 8.938 6.492 -11.32 1 70.12 127 TYR B O 1
ATOM 2083 N N . GLU B 1 128 ? 9.82 4.793 -10.203 1 69.25 128 GLU B N 1
ATOM 2084 C CA . GLU B 1 128 ? 11.133 4.945 -10.828 1 69.25 128 GLU B CA 1
ATOM 2085 C C . GLU B 1 128 ? 11.031 4.863 -12.352 1 69.25 128 GLU B C 1
ATOM 2087 O O . GLU B 1 128 ? 11.625 5.672 -13.062 1 69.25 128 GLU B O 1
ATOM 2092 N N . PRO B 1 129 ? 10.258 4.023 -12.906 1 62.34 129 PRO B N 1
ATOM 2093 C CA . PRO B 1 129 ? 10.18 3.984 -14.367 1 62.34 129 PRO B CA 1
ATOM 2094 C C . PRO B 1 129 ? 9.57 5.254 -14.961 1 62.34 129 PRO B C 1
ATOM 2096 O O . PRO B 1 129 ? 9.891 5.629 -16.094 1 62.34 129 PRO B O 1
ATOM 2099 N N . LEU B 1 130 ? 8.656 5.805 -14.195 1 56.59 130 LEU B N 1
ATOM 2100 C CA . LEU B 1 130 ? 8.062 7.051 -14.656 1 56.59 130 LEU B CA 1
ATOM 2101 C C . LEU B 1 130 ? 9.086 8.18 -14.641 1 56.59 130 LEU B C 1
ATOM 2103 O O . LEU B 1 130 ? 9.055 9.062 -15.5 1 56.59 130 LEU B O 1
ATOM 2107 N N . VAL B 1 131 ? 9.984 8.047 -13.703 1 57.47 131 VAL B N 1
ATOM 2108 C CA . VAL B 1 131 ? 11.039 9.047 -13.586 1 57.47 131 VAL B CA 1
ATOM 2109 C C . VAL B 1 131 ? 12.031 8.898 -14.742 1 57.47 131 VAL B C 1
ATOM 2111 O O . VAL B 1 131 ? 12.477 9.891 -15.312 1 57.47 131 VAL B O 1
ATOM 2114 N N . GLU B 1 132 ? 12.258 7.641 -15 1 58.62 132 GLU B N 1
ATOM 2115 C CA . GLU B 1 132 ? 13.227 7.375 -16.062 1 58.62 132 GLU B CA 1
ATOM 2116 C C . GLU B 1 132 ? 12.648 7.719 -17.422 1 58.62 132 GLU B C 1
ATOM 2118 O O . GLU B 1 132 ? 13.383 8.109 -18.328 1 58.62 132 GLU B O 1
ATOM 2123 N N . GLU B 1 133 ? 11.352 7.594 -17.547 1 50.94 133 GLU B N 1
ATOM 2124 C CA . GLU B 1 133 ? 10.703 7.922 -18.812 1 50.94 133 GLU B CA 1
ATOM 2125 C C . GLU B 1 133 ? 10.625 9.43 -19.031 1 50.94 133 GLU B C 1
ATOM 2127 O O . GLU B 1 133 ? 10.648 9.914 -20.156 1 50.94 133 GLU B O 1
ATOM 2132 N N . PHE B 1 134 ? 10.523 10.148 -17.953 1 48.47 134 PHE B N 1
ATOM 2133 C CA . PHE B 1 134 ? 10.336 11.586 -18.125 1 48.47 134 PHE B CA 1
ATOM 2134 C C . PHE B 1 134 ? 11.641 12.328 -17.859 1 48.47 134 PHE B C 1
ATOM 2136 O O . PHE B 1 134 ? 11.688 13.555 -17.953 1 48.47 134 PHE B O 1
ATOM 2143 N N . SER B 1 135 ? 12.617 11.594 -17.391 1 46.94 135 SER B N 1
ATOM 2144 C CA . SER B 1 135 ? 13.938 12.219 -17.328 1 46.94 135 SER B CA 1
ATOM 2145 C C . SER B 1 135 ? 14.672 12.062 -18.656 1 46.94 135 SER B C 1
ATOM 2147 O O . SER B 1 135 ? 14.445 11.109 -19.391 1 46.94 135 SER B O 1
#

Foldseek 3Di:
DCPPDAAAEDAPVQLVQWADDPDPQWIDGPRDIDFKHKYKAFWADDDLVQQWTWGDRPVDIAIEHDDDPVSVDDDDGGFIKIFMATWADDDPDHIHGHTPDMGGCRVPPDPVSVVVVVVVVSCVRPPVVVVVVVD/DCCVAQAAEDAPVQLVQWADDPDPQWIDGPRDIHFKHKYKAFWADDDLVQQWTWGDRPNDIAIEHDDDPVSVDPDDGGFIKIFMATWADDDPDGIHGHTPDMGGCRVPPDPVSVVVVVVVVSCVPPPVVVVVVVD

Solvent-accessible surface area (backbone atoms only — not comparable to full-atom values): 14569 Å² total; per-residue (Å²): 115,77,67,55,88,63,53,43,64,50,55,42,50,54,60,73,65,40,39,76,37,91,56,85,76,28,27,28,46,77,75,40,69,41,39,32,36,31,37,60,30,28,26,77,39,71,37,67,92,74,22,37,35,30,37,34,45,85,69,33,64,43,41,34,39,48,52,77,75,60,45,72,50,88,79,50,72,68,39,30,33,39,38,33,20,37,50,42,79,49,86,99,43,82,50,35,29,44,52,75,43,75,43,85,43,58,91,42,69,45,53,61,56,40,48,53,51,51,34,53,50,46,38,60,70,56,43,46,56,53,22,59,68,72,94,126,68,64,79,67,60,53,43,63,51,53,43,50,56,58,73,64,41,40,76,38,93,56,86,76,29,28,28,46,77,76,40,77,42,34,32,36,31,38,61,30,28,26,77,40,71,38,68,92,73,23,37,35,31,38,34,45,85,69,33,63,42,40,35,39,47,52,76,76,58,46,73,51,88,79,53,72,67,40,30,33,39,39,33,19,36,50,43,80,48,86,100,45,80,50,35,30,45,51,75,43,74,43,86,42,60,89,42,68,45,52,59,57,40,48,52,52,50,34,53,50,46,38,60,70,60,42,45,57,54,22,59,69,73,96

pLDDT: mean 85.78, std 14.46, range [26.61, 98.75]

Sequence (270 aa):
MDYNLAALKLLCRQLNDARQAPSNNAATLGGILFQRAWLQGILVFVDRDNGKLILDDGTGTVELSLSGDFRQRPWSLGMYVMVVGAYVVRTNEPSIIAVHKIVDLSKFPGREAMWYLEVMEAYKMFYEPLVEEFSMDYNLAALKLLCRQLNDARQAPSNNAATLGGILFQRAWLQGILVFVDRDNGKLILDDGTGTVELSLSGDFRQRPWSLGMYVMVVGAYVVRTNEPSIIAVHKIVDLSKFPGREAMWYLEVMEAYKMFYEPLVEEFS

=== Feature glossary ===
A reading guide for the features in this record.

Start from the sequence.

  · Sequence gives the chain of amino acids in standard one-letter code (A=alanine, C=cysteine, …, Y=tyrosine), read N→C. It is the only feature that is directly encoded by the gene; all structural features are derived from the folded form of this sequence.

Fold it, and you get atomic coordinates and the backbone conformation that goes with them.

  · The mmCIF table is the protein's shape written out atom by atom. For each backbone N, Cα, C, and carbonyl O, it records an (x, y, z) coordinate triple in Å plus the residue type, chain letter, and residue number.

  · Backbone dihedral angles. Every residue except chain termini has a φ (preceding-C → N → Cα → C) and a ψ (N → Cα → C → next-N). They are reported in degrees following the IUPAC sign convention. Secondary structure is essentially a statement about which (φ, ψ) basin each residue occupies.

  · DSSP 8-state secondary structure assigns each residue one of H (α-helix), G (3₁₀-helix), I (π-helix), E (extended β-strand), B (isolated β-bridge), T (hydrogen-bonded turn), S (bend), or '-' (coil). The assignment is computed from backbone hydrogen-bond geometry via the Kabsch–Sander algorithm.

  · P-SEA three-state annotation labels each residue as helix, strand, or coil based purely on the geometry of the Cα trace. It serves as a fallback when the full backbone (and thus DSSP) is unavailable.

Summarize the fold with a handful of shape descriptors and a per-residue structural alphabet.

  · Radius of gyration (Rg) is the root-mean-square distance of Cα atoms from their centroid — a single number for overall size and compactness. A globular domain of N residues has Rg ≈ 2.2·N^0.38 Å; an extended or disordered chain has a much larger Rg. The Cα contact count is the number of residue pairs whose Cα atoms are within 8 Å and are more than four positions apart in sequence — a standard proxy for tertiary packing density. The bounding box is the smallest axis-aligned box enclosing all Cα atoms.

  · Foldseek's 3Di representation compresses backbone geometry into a per-residue letter drawn from a learned twenty-state alphabet. It captures the tertiary interaction pattern around each residue — which residues are packed against it in space, regardless of where they are in sequence.

  · Accessible surface area quantifies burial. A residue with SASA near zero is packed into the hydrophobic core; one with SASA >100 Å² sits on the surface. Computed here via the Shrake–Rupley numerical algorithm with a 1.4 Å probe.

Ask how reliable the model is.

  · For AlphaFold models, the B-factor field carries pLDDT — the model's own estimate of local accuracy on a 0–100 scale. Regions with pLDDT<50 should be treated as essentially unmodeled; they often correspond to intrinsically disordered segments.

  · For experimental (PDB) structures, the B-factor (temperature factor) quantifies the positional spread of each atom in the crystal — a combination of thermal vibration and static disorder — in units of Å². High B-factors mark flexible loops or poorly resolved regions; low B-factors mark the rigid, well-ordered core.

  · PAE(i, j) answers: if I align the predicted and true structures on residue i, how far off (in Å) do I expect residue j to be? A block-diagonal PAE matrix with low values on the blocks and high values off-diagonal is the signature of a multi-domain protein with confidently predicted domains but uncertain inter-domain orientation.

Place it in context: what it resembles, what it is annotated as, and how it looks.

  · Structural nearest neighbors (via Foldseek easy-search vs the PDB). Reported per hit: target PDB id, E-value, and alignment TM-score. A TM-score above ~0.5 is the conventional threshold for 'same fold'.

  · Functional annotations link the protein to curated databases. InterPro entries identify conserved domains and families by matching the sequence against member-database signatures (Pfam, PROSITE, CDD, …). Gene Ontology (GO) terms describe molecular function, biological process, and cellular component in a controlled vocabulary. CATH places the structure in a hierarchical fold classification (Class/Architecture/Topology/Homologous-superfamily). The organism is the source species.

  · Plot images: a contact map (which residues are close in 3D, as an N×N binary image), a Ramachandran scatter (backbone torsion angles, revealing secondary-structure composition at a glance), and — for AlphaFold structures — a PAE heatmap (pairwise prediction confidence).

  · Structure images are PyMOL renders from six orthogonal camera directions. Cartoon representation draws helices as coils and strands as arrows; sticks shows the backbone as bonds; surface shows the solvent-excluded envelope. Rainbow coloring maps sequence position to hue (blue→red, N→C); chain coloring assigns a distinct color per polypeptide.